Protein AF-A0A835P1U8-F1 (afdb_monomer)

Solvent-accessible surface area (backbone atoms only — not comparable to full-atom values): 14204 Å² total; per-residue (Å²): 140,77,62,104,76,78,65,70,92,45,100,81,55,88,76,85,79,81,76,55,61,65,64,66,62,46,50,53,49,44,58,48,22,74,70,42,87,50,82,78,48,35,48,39,74,51,61,35,44,55,97,96,40,83,44,79,44,80,44,63,82,82,60,80,54,43,41,98,79,50,46,80,47,40,86,87,51,75,78,79,75,69,77,81,76,88,65,93,70,83,71,75,73,70,85,64,71,82,70,80,85,38,64,42,37,26,34,40,34,33,36,28,53,33,35,59,75,53,68,41,72,68,49,47,52,49,51,53,50,52,56,48,50,52,51,25,57,52,41,32,74,37,75,64,90,86,48,57,54,33,36,52,27,38,38,36,38,39,43,34,39,69,70,44,48,74,38,86,86,41,84,78,36,60,91,88,65,54,65,67,59,52,49,48,65,59,64,77,51,92,56,86,95,36,72,46,78,49,75,48,67,67,70,89,41,77,97,76,50,89,78,84,80,86,83,87,74,82,77,78,80,76,74,83,126

Radius of gyration: 22.44 Å; Cα contacts (8 Å, |Δi|>4): 253; chains: 1; bounding box: 57×48×65 Å

Secondary structure (DSSP, 8-state):
---TT---SSTT-------B--HHHHHHHHHHHHH--STTTTEEEEEEEETTEEEEEEEE---TTEEEEEEEEETTS-------------------S-----EEEEEEEE-HHHHHHH-SHHHHHHHHHHHHHHHHHHHHT--BTTB---EEEEEEEEE--GGGGG-TT-GGG-S---HHHHHHHHHTS--TTSSEEEEE-----GGG-----PPP-PPP-----

Nearest PDB structures (foldseek):
  6be6-assembly1_A  TM=9.971E-01  e=1.094E-17  Homo sapiens
  6be6-assembly4_D  TM=9.948E-01  e=2.054E-17  Homo sapiens
  6be6-assembly3_C  TM=9.903E-01  e=8.207E-17  Homo sapiens
  8esv-assembly1_A  TM=9.753E-01  e=5.991E-17  Homo sapiens
  8snl-assembly1_A  TM=8.192E-01  e=6.691E-06  Homo sapiens

pLDDT: mean 83.93, std 18.16, range [34.5, 98.62]

Organism: NCBI:txid245042

Sequence (225 aa):
MHGQYGNPLNKYIRHYEGLSYDVDLLHQKHQRAKRAVSHEEQFLRLDFHAHGRQFNLRMKRDTSLFSDDFKVEISNQKPVEEPKKDDPQLLRKKRATQAEKNTCQLYIQTDHLFYKHYGTREAVIAQISSHVKAIDTIYQSTDFSGIRNISFMVKRIRINTTVDEKDSSNPFRFPNIGVEKFLELNSEQNHDDYCLAYVFTDRDFDDGVLGLAWVGAPSERRTAQ

InterPro domains:
  IPR001590 Peptidase M12B, ADAM/reprolysin [PS50215] (102-225)
  IPR002870 Peptidase M12B, propeptide [PF01562] (19-79)
  IPR024079 Metallopeptidase, catalytic domain superfamily [G3DSA:3.40.390.10] (97-225)
  IPR051489 Disintegrin and Metalloproteinase Domain-Containing [PTHR45702] (83-219)

Structure (mmCIF, N/CA/C/O backbone):
data_AF-A0A835P1U8-F1
#
_entry.id   AF-A0A835P1U8-F1
#
loop_
_atom_site.group_PDB
_atom_site.id
_atom_site.type_symbol
_atom_site.label_atom_id
_atom_site.label_alt_id
_atom_site.label_comp_id
_atom_site.label_asym_id
_atom_site.label_entity_id
_atom_site.label_seq_id
_atom_site.pdbx_PDB_ins_code
_atom_site.Cartn_x
_atom_site.Cartn_y
_atom_site.Cartn_z
_atom_site.occupancy
_atom_site.B_iso_or_equiv
_atom_site.auth_seq_id
_atom_site.auth_comp_id
_atom_site.auth_asym_id
_atom_site.auth_atom_id
_atom_site.pdbx_PDB_model_num
ATOM 1 N N . MET A 1 1 ? -28.442 -3.022 -27.499 1.00 36.47 1 MET A N 1
ATOM 2 C CA . MET A 1 1 ? -28.301 -1.647 -26.975 1.00 36.47 1 MET A CA 1
ATOM 3 C C . MET A 1 1 ? -26.885 -1.515 -26.445 1.00 36.47 1 MET A C 1
ATOM 5 O O . MET A 1 1 ? -26.494 -2.345 -25.637 1.00 36.47 1 MET A O 1
ATOM 9 N N . HIS A 1 2 ? -26.105 -0.579 -26.985 1.00 34.50 2 HIS A N 1
ATOM 10 C CA . HIS A 1 2 ? -24.686 -0.383 -26.676 1.00 34.50 2 HIS A CA 1
ATOM 11 C C . HIS A 1 2 ? -24.546 0.826 -25.743 1.00 34.50 2 HIS A C 1
ATOM 13 O O . HIS A 1 2 ? -25.167 1.855 -26.001 1.00 34.50 2 HIS A O 1
ATOM 19 N N . GLY A 1 3 ? -23.759 0.709 -24.670 1.00 43.25 3 GLY A N 1
ATOM 20 C CA . GLY A 1 3 ? -23.355 1.870 -23.874 1.00 43.25 3 GLY A CA 1
ATOM 21 C C . GLY A 1 3 ? -22.426 2.782 -24.681 1.00 43.25 3 GLY A C 1
ATOM 22 O O . GLY A 1 3 ? -21.780 2.321 -25.622 1.00 43.25 3 GLY A O 1
ATOM 23 N N . GLN A 1 4 ? -22.341 4.062 -24.304 1.00 47.66 4 GLN A N 1
ATOM 24 C CA . GLN A 1 4 ? -21.656 5.143 -25.041 1.00 47.66 4 GLN A CA 1
ATOM 25 C C . GLN A 1 4 ? -20.168 4.907 -25.404 1.00 47.66 4 GLN A C 1
ATOM 27 O O . GLN A 1 4 ? -19.606 5.716 -26.131 1.00 47.66 4 GLN A O 1
ATOM 32 N N . TYR A 1 5 ? -19.545 3.802 -24.974 1.00 54.00 5 TYR A N 1
ATOM 33 C CA . TYR A 1 5 ? -18.165 3.425 -25.315 1.00 54.00 5 TYR A CA 1
ATOM 34 C C . TYR A 1 5 ? -17.974 1.969 -25.784 1.00 54.00 5 TYR A C 1
ATOM 36 O O . TYR A 1 5 ? -16.854 1.472 -25.772 1.00 54.00 5 TYR A O 1
ATOM 44 N N . GLY A 1 6 ? -19.035 1.281 -26.224 1.00 47.84 6 GLY A N 1
ATOM 45 C CA . GLY A 1 6 ? -18.954 0.136 -27.151 1.00 47.84 6 GLY A CA 1
ATOM 46 C C . GLY A 1 6 ? -18.213 -1.149 -26.732 1.00 47.84 6 GLY A C 1
ATOM 47 O O . GLY A 1 6 ? -18.382 -2.151 -27.418 1.00 47.84 6 GLY A O 1
ATOM 48 N N . ASN A 1 7 ? -17.460 -1.181 -25.631 1.00 54.50 7 ASN A N 1
ATOM 49 C CA . ASN A 1 7 ? -16.691 -2.352 -25.205 1.00 54.50 7 ASN A CA 1
ATOM 50 C C . ASN A 1 7 ? -17.275 -2.968 -23.919 1.00 54.50 7 ASN A C 1
ATOM 52 O O . ASN A 1 7 ? -17.431 -2.259 -22.922 1.00 54.50 7 ASN A O 1
ATOM 56 N N . PRO A 1 8 ? -17.599 -4.276 -23.903 1.00 55.75 8 PRO A N 1
ATOM 57 C CA . PRO A 1 8 ? -17.996 -4.968 -22.682 1.00 55.75 8 PRO A CA 1
ATOM 58 C C . PRO A 1 8 ? -16.834 -5.008 -21.679 1.00 55.75 8 PRO A C 1
ATOM 60 O O . PRO A 1 8 ? -15.700 -5.308 -22.041 1.00 55.75 8 PRO A O 1
ATOM 63 N N . LEU A 1 9 ? -17.140 -4.739 -20.404 1.00 61.25 9 LEU A N 1
ATOM 64 C CA . LEU A 1 9 ? -16.166 -4.698 -19.303 1.00 61.25 9 LEU A CA 1
ATOM 65 C C . LEU A 1 9 ? -15.447 -6.052 -19.082 1.00 61.25 9 LEU A C 1
ATOM 67 O O . LEU A 1 9 ? -14.303 -6.052 -18.644 1.00 61.25 9 LEU A O 1
ATOM 71 N N . ASN A 1 10 ? -16.094 -7.190 -19.394 1.00 65.44 10 ASN A N 1
ATOM 72 C CA . ASN A 1 10 ? -15.504 -8.519 -19.666 1.00 65.44 10 ASN A CA 1
ATOM 73 C C . ASN A 1 10 ? -16.594 -9.502 -20.182 1.00 65.44 10 ASN A C 1
ATOM 75 O O . ASN A 1 10 ? -17.764 -9.134 -20.281 1.00 65.44 10 ASN A O 1
ATOM 79 N N . LYS A 1 11 ? -16.242 -10.777 -20.452 1.00 72.06 11 LYS A N 1
ATOM 80 C CA . LYS A 1 11 ? -17.167 -11.830 -20.951 1.00 72.06 11 LYS A CA 1
ATOM 81 C C . LYS A 1 11 ? -18.312 -12.239 -20.003 1.00 72.06 11 LYS A C 1
ATOM 83 O O . LYS A 1 11 ? -19.212 -12.964 -20.423 1.00 72.06 11 LYS A O 1
ATOM 88 N N . TYR A 1 12 ? -18.282 -11.814 -18.741 1.00 68.69 12 TYR A N 1
ATOM 89 C CA . TYR A 1 12 ? -19.273 -12.168 -17.717 1.00 68.69 12 TYR A CA 1
ATOM 90 C C . TYR A 1 12 ? -20.251 -11.026 -17.408 1.00 68.69 12 TYR A C 1
ATOM 92 O O . TYR A 1 12 ? -21.350 -11.278 -16.916 1.00 68.69 12 TYR A O 1
ATOM 100 N N . ILE A 1 13 ? -19.897 -9.780 -17.729 1.00 67.62 13 ILE A N 1
ATOM 101 C CA . ILE A 1 13 ? -20.741 -8.610 -17.475 1.00 67.62 13 ILE A CA 1
ATOM 102 C C . ILE A 1 13 ? -21.634 -8.369 -18.696 1.00 67.62 13 ILE A C 1
ATOM 104 O O . ILE A 1 13 ? -21.223 -7.763 -19.682 1.00 67.62 13 ILE A O 1
ATOM 108 N N . ARG A 1 14 ? -22.877 -8.864 -18.631 1.00 63.12 14 ARG A N 1
ATOM 109 C CA . ARG A 1 14 ? -23.875 -8.716 -19.711 1.00 63.12 14 ARG A CA 1
ATOM 110 C C . ARG A 1 14 ? -24.616 -7.380 -19.683 1.00 63.12 14 ARG A C 1
ATOM 112 O O . ARG A 1 14 ? -25.096 -6.927 -20.717 1.00 63.12 14 ARG A O 1
ATOM 119 N N . HIS A 1 15 ? -24.707 -6.762 -18.509 1.00 63.78 15 HIS A N 1
ATOM 120 C CA . HIS A 1 15 ? -25.424 -5.512 -18.293 1.00 63.78 15 HIS A CA 1
ATOM 121 C C . HIS A 1 15 ? -24.605 -4.612 -17.373 1.00 63.78 15 HIS A C 1
ATOM 123 O O . HIS A 1 15 ? -24.200 -5.035 -16.292 1.00 63.78 15 HIS A O 1
ATOM 129 N N . TYR A 1 16 ? -24.374 -3.380 -17.810 1.00 71.38 16 TYR A N 1
ATOM 130 C CA . TYR A 1 16 ? -23.839 -2.310 -16.983 1.00 71.38 16 TYR A CA 1
ATOM 131 C C . TYR A 1 16 ? -24.617 -1.033 -17.302 1.00 71.38 16 TYR A C 1
ATOM 133 O O . TYR A 1 16 ? -24.951 -0.777 -18.459 1.00 71.38 16 TYR A O 1
ATOM 141 N N . GLU A 1 17 ? -24.926 -0.251 -16.275 1.00 70.88 17 GLU A N 1
ATOM 142 C CA . GLU A 1 17 ? -25.549 1.063 -16.403 1.00 70.88 17 GLU A CA 1
ATOM 143 C C . GLU A 1 17 ? -24.578 2.078 -15.797 1.00 70.88 17 GLU A C 1
ATOM 145 O O . GLU A 1 17 ? -24.097 1.897 -14.677 1.00 70.88 17 GLU A O 1
ATOM 150 N N . GLY A 1 18 ? -24.220 3.106 -16.566 1.00 70.31 18 GLY A N 1
ATOM 151 C CA . GLY A 1 18 ? -23.382 4.188 -16.061 1.00 70.31 18 GLY A CA 1
ATOM 152 C C . GLY A 1 18 ? -24.165 5.032 -15.059 1.00 70.31 18 GLY A C 1
ATOM 153 O O . GLY A 1 18 ? -25.336 5.328 -15.280 1.00 70.31 18 GLY A O 1
ATOM 154 N N . LEU A 1 19 ? -23.521 5.440 -13.968 1.00 80.62 19 LEU A N 1
ATOM 155 C CA . LEU A 1 19 ? -24.130 6.381 -13.032 1.00 80.62 19 LEU A CA 1
ATOM 156 C C . LEU A 1 19 ? -24.151 7.776 -13.666 1.00 80.62 19 LEU A C 1
ATOM 158 O O . LEU A 1 19 ? -23.120 8.257 -14.132 1.00 80.62 19 LEU A O 1
ATOM 162 N N . SER A 1 20 ? -25.306 8.441 -13.652 1.00 81.94 20 SER A N 1
ATOM 163 C CA . SER A 1 20 ? -25.426 9.830 -14.107 1.00 81.94 20 SER A CA 1
ATOM 164 C C . SER A 1 20 ? -25.248 10.790 -12.931 1.00 81.94 20 SER A C 1
ATOM 166 O O . SER A 1 20 ? -26.106 10.848 -12.046 1.00 81.94 20 SER A O 1
ATOM 168 N N . TYR A 1 21 ? -24.148 11.546 -12.923 1.00 84.50 21 TYR A N 1
ATOM 169 C CA . TYR A 1 21 ? -23.844 12.594 -11.943 1.00 84.50 21 TYR A CA 1
ATOM 170 C C . TYR A 1 21 ? -22.875 13.635 -12.532 1.00 84.50 21 TYR A C 1
ATOM 172 O O . TYR A 1 21 ? -22.180 13.368 -13.510 1.00 84.50 21 TYR A O 1
ATOM 180 N N . ASP A 1 22 ? -22.815 14.821 -11.924 1.00 86.56 22 ASP A N 1
ATOM 181 C CA . ASP A 1 22 ? -21.879 15.882 -12.313 1.00 86.56 22 ASP A CA 1
ATOM 182 C C . ASP A 1 22 ? -20.483 15.605 -11.725 1.00 86.56 22 ASP A C 1
ATOM 184 O O . ASP A 1 22 ? -20.246 15.749 -10.518 1.00 86.56 22 ASP A O 1
ATOM 188 N N . VAL A 1 23 ? -19.571 15.155 -12.589 1.00 87.12 23 VAL A N 1
ATOM 189 C CA . VAL A 1 23 ? -18.200 14.769 -12.230 1.00 87.12 23 VAL A CA 1
ATOM 190 C C . VAL A 1 23 ? -17.381 15.975 -11.770 1.00 87.12 23 VAL A C 1
ATOM 192 O O . VAL A 1 23 ? -16.664 15.875 -10.771 1.00 87.12 23 VAL A O 1
ATOM 195 N N . ASP A 1 24 ? -17.509 17.116 -12.446 1.00 89.38 24 ASP A N 1
ATOM 196 C CA . ASP A 1 24 ? -16.733 18.320 -12.145 1.00 89.38 24 ASP A CA 1
ATOM 197 C C . ASP A 1 24 ? -17.176 18.929 -10.815 1.00 89.38 24 ASP A C 1
ATOM 199 O O . ASP A 1 24 ? -16.347 19.252 -9.956 1.00 89.38 24 ASP A O 1
ATOM 203 N N . LEU A 1 25 ? -18.488 19.005 -10.581 1.00 89.12 25 LEU A N 1
ATOM 204 C CA . LEU A 1 25 ? -19.041 19.439 -9.304 1.00 89.12 25 LEU A CA 1
ATOM 205 C C . LEU A 1 25 ? -18.630 18.499 -8.170 1.00 89.12 25 LEU A C 1
ATOM 207 O O . LEU A 1 25 ? -18.281 18.970 -7.081 1.00 89.12 25 LEU A O 1
ATOM 211 N N . LEU A 1 26 ? -18.657 17.181 -8.396 1.00 89.88 26 LEU A N 1
ATOM 212 C CA . LEU A 1 26 ? -18.194 16.208 -7.407 1.00 89.88 26 LEU A CA 1
ATOM 213 C C . LEU A 1 26 ? -16.710 16.413 -7.098 1.00 89.88 26 LEU A C 1
ATOM 215 O O . LEU A 1 26 ? -16.333 16.441 -5.924 1.00 89.88 26 LEU A O 1
ATOM 219 N N . HIS A 1 27 ? -15.881 16.616 -8.123 1.00 89.44 27 HIS A N 1
ATOM 220 C CA . HIS A 1 27 ? -14.459 16.885 -7.953 1.00 89.44 27 HIS A CA 1
ATOM 221 C C . HIS A 1 27 ? -14.228 18.167 -7.143 1.00 89.44 27 HIS A C 1
ATOM 223 O O . HIS A 1 27 ? -13.472 18.158 -6.172 1.00 89.44 27 HIS A O 1
ATOM 229 N N . GLN A 1 28 ? -14.931 19.258 -7.453 1.00 89.38 28 GLN A N 1
ATOM 230 C CA . GLN A 1 28 ? -14.844 20.501 -6.681 1.00 89.38 28 GLN A CA 1
ATOM 231 C C . GLN A 1 28 ? -15.282 20.317 -5.222 1.00 89.38 28 GLN A C 1
ATOM 233 O O . GLN A 1 28 ? -14.598 20.782 -4.307 1.00 89.38 28 GLN A O 1
ATOM 238 N N . LYS A 1 29 ? -16.401 19.618 -4.980 1.00 89.38 29 LYS A N 1
ATOM 239 C CA . LYS A 1 29 ? -16.865 19.281 -3.623 1.00 89.38 29 LYS A CA 1
ATOM 240 C C . LYS A 1 29 ? -15.823 18.447 -2.877 1.00 89.38 29 LYS A C 1
ATOM 242 O O . LYS A 1 29 ? -15.561 18.717 -1.709 1.00 89.38 29 LYS A O 1
ATOM 247 N N . HIS A 1 30 ? -15.191 17.488 -3.551 1.00 88.69 30 HIS A N 1
ATOM 248 C CA . HIS A 1 30 ? -14.122 16.677 -2.983 1.00 88.69 30 HIS A CA 1
ATOM 249 C C . HIS A 1 30 ? -12.909 17.530 -2.593 1.00 88.69 30 HIS A C 1
ATOM 251 O O . HIS A 1 30 ? -12.423 17.415 -1.470 1.00 88.69 30 HIS A O 1
ATOM 257 N N . GLN A 1 31 ? -12.458 18.442 -3.463 1.00 88.25 31 GLN A N 1
ATOM 258 C CA . GLN A 1 31 ? -11.350 19.351 -3.145 1.00 88.25 31 GLN A CA 1
ATOM 259 C C . GLN A 1 31 ? -11.658 20.250 -1.942 1.00 88.25 31 GLN A C 1
ATOM 261 O O . GLN A 1 31 ? -10.767 20.498 -1.131 1.00 88.25 31 GLN A O 1
ATOM 266 N N . ARG A 1 32 ? -12.911 20.704 -1.793 1.00 86.75 32 ARG A N 1
ATOM 267 C CA . ARG A 1 32 ? -13.354 21.444 -0.600 1.00 86.75 32 ARG A CA 1
ATOM 268 C C . ARG A 1 32 ? -13.310 20.570 0.652 1.00 86.75 32 ARG A C 1
ATOM 270 O O . ARG A 1 32 ? -12.663 20.953 1.620 1.00 86.75 32 ARG A O 1
ATOM 277 N N . ALA A 1 33 ? -13.892 19.371 0.603 1.00 86.94 33 ALA A N 1
ATOM 278 C CA . ALA A 1 33 ? -13.897 18.440 1.732 1.00 86.94 33 ALA A CA 1
ATOM 279 C C . ALA A 1 33 ? -12.480 18.039 2.185 1.00 86.94 33 ALA A C 1
ATOM 281 O O . ALA A 1 33 ? -12.233 17.887 3.377 1.00 86.94 33 ALA A O 1
ATOM 282 N N . LYS A 1 34 ? -11.511 17.937 1.261 1.00 83.69 34 LYS A N 1
ATOM 283 C CA . LYS A 1 34 ? -10.094 17.692 1.599 1.00 83.69 34 LYS A CA 1
ATOM 284 C C . LYS A 1 34 ? -9.456 18.805 2.434 1.00 83.69 34 LYS A C 1
ATOM 286 O O . LYS A 1 34 ? -8.501 18.525 3.150 1.00 83.69 34 LYS A O 1
ATOM 291 N N . ARG A 1 35 ? -9.927 20.048 2.296 1.00 84.12 35 ARG A N 1
ATOM 292 C CA . ARG A 1 35 ? -9.391 21.240 2.981 1.00 84.12 35 ARG A CA 1
ATOM 293 C C . ARG A 1 35 ? -10.232 21.650 4.195 1.00 84.12 35 ARG A C 1
ATOM 295 O O . ARG A 1 35 ? -9.889 22.619 4.864 1.00 84.12 35 ARG A O 1
ATOM 302 N N . ALA A 1 36 ? -11.334 20.949 4.447 1.00 81.06 36 ALA A N 1
ATOM 303 C CA . ALA A 1 36 ? -12.291 21.285 5.486 1.00 81.06 36 ALA A CA 1
ATOM 304 C C . ALA A 1 36 ? -11.697 21.105 6.890 1.00 81.06 36 ALA A C 1
ATOM 306 O O . ALA A 1 36 ? -11.183 20.040 7.235 1.00 81.06 36 ALA A O 1
ATOM 307 N N . VAL A 1 37 ? -11.825 22.147 7.711 1.00 75.19 37 VAL A N 1
ATOM 308 C CA . VAL A 1 37 ? -11.427 22.136 9.128 1.00 75.19 37 VAL A CA 1
ATOM 309 C C . VAL A 1 37 ? -12.592 21.676 10.015 1.00 75.19 37 VAL A C 1
ATOM 311 O O . VAL A 1 37 ? -12.379 21.027 11.035 1.00 75.19 37 VAL A O 1
ATOM 314 N N . SER A 1 38 ? -13.832 21.970 9.606 1.00 75.06 38 SER A N 1
ATOM 315 C CA . SER A 1 38 ? -15.052 21.555 10.305 1.00 75.06 38 SER A CA 1
ATOM 316 C C . SER A 1 38 ? -15.434 20.109 9.988 1.00 75.06 38 SER A C 1
ATOM 318 O O . SER A 1 38 ? -15.399 19.680 8.834 1.00 75.06 38 SER A O 1
ATOM 320 N N . HIS A 1 39 ? -15.896 19.381 11.006 1.00 69.56 39 HIS A N 1
ATOM 321 C CA . HIS A 1 39 ? -16.339 17.990 10.893 1.00 69.56 39 HIS A CA 1
ATOM 322 C C . HIS A 1 39 ? -17.551 17.814 9.953 1.00 69.56 39 HIS A C 1
ATOM 324 O O . HIS A 1 39 ? -17.724 16.757 9.349 1.00 69.56 39 HIS A O 1
ATOM 330 N N . GLU A 1 40 ? -18.399 18.834 9.785 1.00 67.56 40 GLU A N 1
ATOM 331 C CA . GLU A 1 40 ? -19.558 18.754 8.879 1.00 67.56 40 GLU A CA 1
ATOM 332 C C . GLU A 1 40 ? -19.173 18.877 7.399 1.00 67.56 40 GLU A C 1
ATOM 334 O O . GLU A 1 40 ? -19.773 18.218 6.546 1.00 67.56 40 GLU A O 1
ATOM 339 N N . GLU A 1 41 ? -18.134 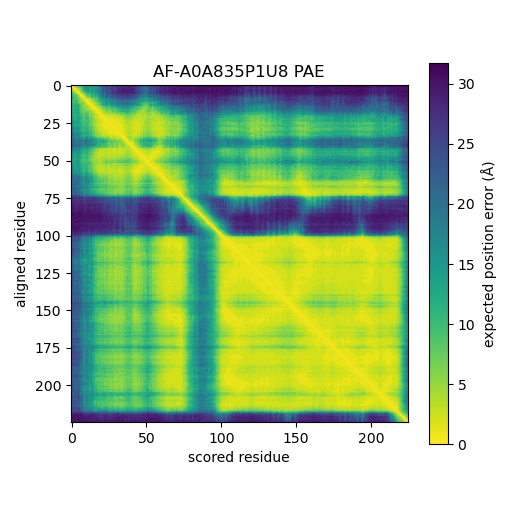19.656 7.102 1.00 72.50 41 GLU A N 1
ATOM 340 C CA . GLU A 1 41 ? -17.643 19.918 5.744 1.00 72.50 41 GLU A CA 1
ATOM 341 C C . GLU A 1 41 ? -16.708 18.814 5.218 1.00 72.50 41 GLU A C 1
ATOM 343 O O . GLU A 1 41 ? -16.383 18.783 4.032 1.00 72.50 41 GLU A O 1
ATOM 348 N N . GLN A 1 42 ? -16.318 17.862 6.072 1.00 79.50 42 GLN A N 1
ATOM 349 C CA . GLN A 1 42 ? -15.500 16.698 5.705 1.00 79.50 42 GLN A CA 1
ATOM 350 C C . GLN A 1 42 ? -16.266 15.634 4.902 1.00 79.50 42 GLN A C 1
ATOM 352 O O . GLN A 1 42 ? -15.664 14.684 4.392 1.00 79.50 42 GLN A O 1
ATOM 357 N N . PHE A 1 43 ? -17.590 15.764 4.787 1.00 86.19 43 PHE A N 1
ATOM 358 C CA . PHE A 1 43 ? -18.418 14.802 4.071 1.00 86.19 43 PHE A CA 1
ATOM 359 C C . PHE A 1 43 ? -18.618 15.186 2.605 1.00 86.19 43 PHE A C 1
ATOM 361 O O . PHE A 1 43 ? -19.103 16.270 2.283 1.00 86.19 43 PHE A O 1
ATOM 368 N N . LEU A 1 44 ? -18.347 14.24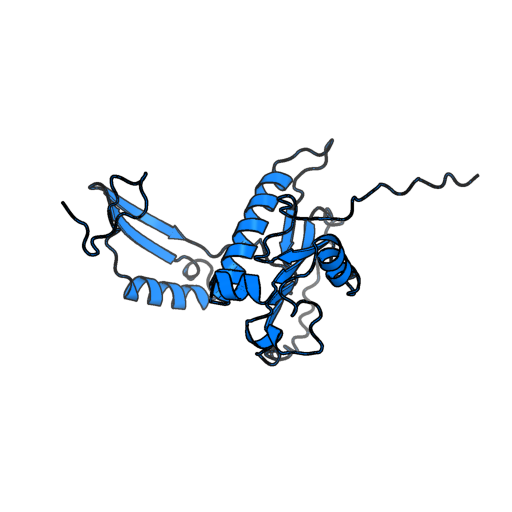0 1.710 1.00 89.50 44 LEU A N 1
ATOM 369 C CA . LEU A 1 44 ? -18.648 14.346 0.290 1.00 89.50 44 LEU A CA 1
ATOM 370 C C . LEU A 1 44 ? -20.011 13.707 0.010 1.00 89.50 44 LEU A C 1
ATOM 372 O O . LEU A 1 44 ? -20.188 12.504 0.203 1.00 89.50 44 LEU A O 1
ATOM 376 N N . ARG A 1 45 ? -20.977 14.510 -0.442 1.00 88.69 45 ARG A N 1
ATOM 377 C CA . ARG A 1 45 ? -22.285 14.017 -0.895 1.00 88.69 45 ARG A CA 1
ATOM 378 C C . ARG A 1 45 ? -22.256 13.739 -2.395 1.00 88.69 45 ARG A C 1
ATOM 380 O O . ARG A 1 45 ? -21.949 14.651 -3.167 1.00 88.69 45 ARG A O 1
ATOM 387 N N . LEU A 1 46 ? -22.564 12.501 -2.773 1.00 90.31 46 LEU A N 1
ATOM 388 C CA . LEU A 1 46 ? -22.747 12.068 -4.155 1.00 90.31 46 LEU A CA 1
ATOM 389 C C . LEU A 1 46 ? -24.195 11.627 -4.337 1.00 90.31 46 LEU A C 1
ATOM 391 O O . LEU A 1 46 ? -24.608 10.599 -3.802 1.00 90.31 46 LEU A O 1
ATOM 395 N N . ASP A 1 47 ? -24.924 12.400 -5.128 1.00 89.69 47 ASP A N 1
ATOM 396 C CA . ASP A 1 47 ? -26.304 12.114 -5.480 1.00 89.69 47 ASP A CA 1
ATOM 397 C C . ASP A 1 47 ? -26.324 11.655 -6.940 1.00 89.69 47 ASP A C 1
ATOM 399 O O . ASP A 1 47 ? -25.772 12.328 -7.813 1.00 89.69 47 ASP A O 1
ATOM 403 N N . PHE A 1 48 ? -26.903 10.488 -7.205 1.00 89.44 48 PHE A N 1
ATOM 404 C CA . PHE A 1 48 ? -26.951 9.908 -8.547 1.00 89.44 48 PHE A CA 1
ATOM 405 C C . PHE A 1 48 ? -28.233 9.099 -8.747 1.00 89.44 48 PHE A C 1
ATOM 407 O O . PHE A 1 48 ? -28.885 8.681 -7.789 1.00 89.44 48 PHE A O 1
ATOM 414 N N . HIS A 1 49 ? -28.589 8.872 -10.009 1.00 85.06 49 HIS A N 1
ATOM 415 C CA . HIS A 1 49 ? -29.718 8.026 -10.385 1.00 85.06 49 HIS A CA 1
ATOM 416 C C . HIS A 1 49 ? -29.216 6.734 -11.032 1.00 85.06 49 HIS A C 1
ATOM 418 O O . HIS A 1 49 ? -28.308 6.776 -11.862 1.00 85.06 49 HIS A O 1
ATOM 424 N N . ALA A 1 50 ? -29.806 5.603 -10.645 1.00 84.44 50 ALA A N 1
ATOM 425 C CA . ALA A 1 50 ? -29.571 4.291 -11.249 1.00 84.44 50 ALA A CA 1
ATOM 426 C C . ALA A 1 50 ? -30.811 3.405 -11.060 1.00 84.44 50 ALA A C 1
ATOM 428 O O . ALA A 1 50 ? -31.498 3.529 -10.043 1.00 84.44 50 ALA A O 1
ATOM 429 N N . HIS A 1 51 ? -31.123 2.518 -12.012 1.00 81.75 51 HIS A N 1
ATOM 430 C CA . HIS A 1 51 ? -32.263 1.591 -11.907 1.00 81.75 51 HIS A CA 1
ATOM 431 C C . HIS A 1 51 ? -33.605 2.261 -11.531 1.00 81.75 51 HIS A C 1
ATOM 433 O O . HIS A 1 51 ? -34.379 1.729 -10.733 1.00 81.75 51 HIS A O 1
ATOM 439 N N . GLY A 1 52 ? -33.868 3.466 -12.053 1.00 82.50 52 GLY A N 1
ATOM 440 C CA . GLY A 1 52 ? -35.096 4.223 -11.767 1.00 82.50 52 GLY A CA 1
ATOM 441 C C . GLY A 1 52 ? -35.216 4.741 -10.328 1.00 82.50 52 GLY A C 1
ATOM 442 O O . GLY A 1 52 ? -36.308 5.105 -9.896 1.00 82.50 52 GLY A O 1
ATOM 443 N N . ARG A 1 53 ? -34.116 4.764 -9.566 1.00 86.12 53 ARG A N 1
ATOM 444 C CA . ARG A 1 53 ? -34.072 5.231 -8.177 1.00 86.12 53 ARG A CA 1
ATOM 445 C C . ARG A 1 53 ? -33.024 6.320 -8.002 1.00 86.12 53 ARG A C 1
ATOM 447 O O . ARG A 1 53 ? -31.971 6.293 -8.637 1.00 86.12 53 ARG A O 1
ATOM 454 N N . GLN A 1 54 ? -33.314 7.252 -7.101 1.00 89.31 54 GLN A N 1
ATOM 455 C CA . GLN A 1 54 ? -32.363 8.255 -6.641 1.00 89.31 54 GLN A CA 1
ATOM 456 C C . GLN A 1 54 ? -31.603 7.726 -5.423 1.00 89.31 54 GLN A C 1
ATOM 458 O O . GLN A 1 54 ? -32.205 7.234 -4.464 1.00 89.31 54 GLN A O 1
ATOM 463 N N . PHE A 1 55 ? -30.281 7.844 -5.455 1.00 91.38 55 PHE A N 1
ATOM 464 C CA . PHE A 1 55 ? -29.383 7.465 -4.373 1.00 91.38 55 PHE A CA 1
ATOM 465 C C . PHE A 1 55 ? -28.639 8.695 -3.871 1.00 91.38 55 PHE A C 1
ATOM 467 O O . PHE A 1 55 ? -28.187 9.513 -4.668 1.00 91.38 55 PHE A O 1
ATOM 474 N N . ASN A 1 56 ? -28.486 8.792 -2.551 1.00 91.62 56 ASN A N 1
ATOM 475 C CA . ASN A 1 56 ? -27.762 9.876 -1.892 1.00 91.62 56 ASN A CA 1
ATOM 476 C C . ASN A 1 56 ? -26.682 9.252 -0.999 1.00 91.62 56 ASN A C 1
ATOM 478 O O . ASN A 1 56 ? -26.972 8.735 0.083 1.00 91.62 56 ASN A O 1
ATOM 482 N N . LEU A 1 57 ? -25.438 9.242 -1.471 1.00 90.75 57 LEU A N 1
ATOM 483 C CA . LEU A 1 57 ? -24.286 8.720 -0.740 1.00 90.75 57 LEU A CA 1
ATOM 484 C C . LEU A 1 57 ? -23.635 9.839 0.066 1.00 90.75 57 LEU A C 1
ATOM 486 O O . LEU A 1 57 ? -23.331 10.908 -0.463 1.00 90.75 57 LEU A O 1
ATOM 490 N N . ARG A 1 58 ? -23.330 9.563 1.335 1.00 90.44 58 ARG A N 1
ATOM 491 C CA . ARG A 1 58 ? -22.501 10.431 2.174 1.00 90.44 58 ARG A CA 1
ATOM 492 C C . ARG A 1 58 ? -21.180 9.730 2.460 1.00 90.44 58 ARG A C 1
ATOM 494 O O . ARG A 1 58 ? -21.122 8.805 3.262 1.00 90.44 58 ARG A O 1
ATOM 501 N N . MET A 1 59 ? -20.121 10.185 1.812 1.00 88.94 59 MET A N 1
ATOM 502 C CA . MET A 1 59 ? -18.775 9.650 1.976 1.00 88.94 59 MET A CA 1
ATOM 503 C C . MET A 1 59 ? -17.993 10.511 2.963 1.00 88.94 59 MET A C 1
ATOM 505 O O . MET A 1 59 ? -18.140 11.732 2.984 1.00 88.94 59 MET A O 1
ATOM 509 N N . LYS A 1 60 ? -17.141 9.881 3.767 1.00 85.50 60 LYS A N 1
ATOM 510 C CA . LYS A 1 60 ? -16.158 10.552 4.623 1.00 85.50 60 LYS A CA 1
ATOM 511 C C . LYS A 1 60 ? -14.792 9.941 4.372 1.00 85.50 60 LYS A C 1
ATOM 513 O O . LYS A 1 60 ? -14.701 8.761 4.035 1.00 85.50 60 LYS A O 1
ATOM 518 N N . ARG A 1 61 ? -13.738 10.729 4.560 1.00 82.75 61 ARG A N 1
ATOM 519 C CA . ARG A 1 61 ? -12.379 10.192 4.551 1.00 82.75 61 ARG A CA 1
ATOM 520 C C . ARG A 1 61 ? -12.207 9.267 5.758 1.00 82.75 61 ARG A C 1
ATOM 522 O O . ARG A 1 61 ? -12.502 9.675 6.878 1.00 82.75 61 ARG A O 1
ATOM 529 N N . ASP A 1 62 ? -11.734 8.047 5.528 1.00 82.12 62 ASP A N 1
ATOM 530 C CA . ASP A 1 62 ? -11.269 7.177 6.608 1.00 82.12 62 ASP A CA 1
ATOM 531 C C . ASP A 1 62 ? -9.788 7.480 6.866 1.00 82.12 62 ASP A C 1
ATOM 533 O O . ASP A 1 62 ? -8.938 7.249 6.006 1.00 82.12 62 ASP A O 1
ATOM 537 N N . THR A 1 63 ? -9.491 8.076 8.018 1.00 83.31 63 THR A N 1
ATOM 538 C CA . THR A 1 63 ? -8.118 8.350 8.466 1.00 83.31 63 THR A CA 1
ATOM 539 C C . THR A 1 63 ? -7.656 7.375 9.541 1.00 83.31 63 THR A C 1
ATOM 541 O O . THR A 1 63 ? -6.500 7.445 9.932 1.00 83.31 63 THR A O 1
ATOM 544 N N . SER A 1 64 ? -8.518 6.455 9.998 1.00 85.12 64 SER A N 1
ATOM 545 C CA . SER A 1 64 ? -8.190 5.515 11.083 1.00 85.12 64 SER A CA 1
ATOM 546 C C . SER A 1 64 ? -7.086 4.521 10.713 1.00 85.12 64 SER A C 1
ATOM 548 O O . SER A 1 64 ? -6.427 3.975 11.590 1.00 85.12 64 SER A O 1
ATOM 550 N N . LEU A 1 65 ? -6.854 4.334 9.410 1.00 89.00 65 LEU A N 1
ATOM 551 C CA . LEU A 1 65 ? -5.814 3.465 8.864 1.00 89.00 65 LEU A CA 1
ATOM 552 C C . LEU A 1 65 ? -4.402 4.052 8.945 1.00 89.00 65 LEU A C 1
ATOM 554 O O . LEU A 1 65 ? -3.445 3.324 8.700 1.00 89.00 65 LEU A O 1
ATOM 558 N N . PHE A 1 66 ? -4.252 5.344 9.228 1.00 91.81 66 PHE A N 1
ATOM 559 C CA . PHE A 1 66 ? -2.964 6.033 9.223 1.00 91.81 66 PHE A CA 1
ATOM 560 C C . PHE A 1 66 ? -2.629 6.517 10.632 1.00 91.81 66 PHE A C 1
ATOM 562 O O . PHE A 1 66 ? -3.516 6.974 11.351 1.00 91.81 66 PHE A O 1
ATOM 569 N N . SER A 1 67 ? -1.361 6.414 11.038 1.00 90.62 67 SER A N 1
ATOM 570 C CA . SER A 1 67 ? -0.924 6.983 12.317 1.00 90.62 67 SER A CA 1
ATOM 571 C C . SER A 1 67 ? -0.975 8.517 12.293 1.00 90.62 67 SER A C 1
ATOM 573 O O . SER A 1 67 ? -0.951 9.140 11.230 1.00 90.62 67 SER A O 1
ATOM 575 N N . ASP A 1 68 ? -1.010 9.142 13.472 1.00 87.25 68 ASP A N 1
ATOM 576 C CA . ASP A 1 68 ? -1.018 10.610 13.591 1.00 87.25 68 ASP A CA 1
ATOM 577 C C . ASP A 1 68 ? 0.229 11.262 12.962 1.00 87.25 68 ASP A C 1
ATOM 579 O O . ASP A 1 68 ? 0.172 12.391 12.480 1.00 87.25 68 ASP A O 1
ATOM 583 N N . ASP A 1 69 ? 1.353 10.542 12.952 1.00 88.25 69 ASP A N 1
ATOM 584 C CA . ASP A 1 69 ? 2.643 10.935 12.380 1.00 88.25 69 ASP A CA 1
ATOM 585 C C . ASP A 1 69 ? 2.909 10.309 10.997 1.00 88.25 69 ASP A C 1
ATOM 587 O O . ASP A 1 69 ? 4.066 10.168 10.594 1.00 88.25 69 ASP A O 1
ATOM 591 N N . PHE A 1 70 ? 1.850 9.913 10.282 1.00 92.56 70 PHE A N 1
ATOM 592 C CA . PHE A 1 70 ? 1.937 9.221 8.999 1.00 92.56 70 PHE A CA 1
ATOM 593 C C . PHE A 1 70 ? 2.746 9.990 7.945 1.00 92.56 70 PHE A C 1
ATOM 595 O O . PHE A 1 70 ? 2.478 11.157 7.656 1.00 92.56 70 PHE A O 1
ATOM 602 N N . LYS A 1 71 ? 3.695 9.300 7.298 1.00 92.75 71 LYS A N 1
ATOM 603 C CA . LYS A 1 71 ? 4.555 9.866 6.241 1.00 92.75 71 LYS A CA 1
ATOM 604 C C . LYS A 1 71 ? 4.468 9.082 4.938 1.00 92.75 71 LYS A C 1
ATOM 606 O O . LYS A 1 71 ? 4.427 7.854 4.942 1.00 92.75 71 LYS A O 1
ATOM 611 N N . VAL A 1 72 ? 4.508 9.804 3.817 1.00 94.44 72 VAL A N 1
ATOM 612 C CA . VAL A 1 72 ? 4.643 9.223 2.474 1.00 94.44 72 VAL A CA 1
ATOM 613 C C . VAL A 1 72 ? 5.904 9.762 1.819 1.00 94.44 72 VAL A C 1
ATOM 615 O O . VAL A 1 72 ? 6.013 10.965 1.590 1.00 94.44 72 VAL A O 1
ATOM 618 N N . GLU A 1 73 ? 6.816 8.863 1.476 1.00 94.38 73 GLU A N 1
ATOM 619 C CA . GLU A 1 73 ? 8.075 9.153 0.795 1.00 94.38 73 GLU A CA 1
ATOM 620 C C . GLU A 1 73 ? 7.992 8.693 -0.663 1.00 94.38 73 GLU A C 1
ATOM 622 O O . GLU A 1 73 ? 7.531 7.589 -0.954 1.00 94.38 73 GLU A O 1
ATOM 627 N N . ILE A 1 74 ? 8.429 9.551 -1.584 1.00 90.50 74 ILE A N 1
ATOM 628 C CA . ILE A 1 74 ? 8.531 9.251 -3.016 1.00 90.50 74 ILE A CA 1
ATOM 629 C C . ILE A 1 74 ? 9.919 9.679 -3.449 1.00 90.50 74 ILE A C 1
ATOM 631 O O . ILE A 1 74 ? 10.286 10.832 -3.233 1.00 90.50 74 ILE A O 1
ATOM 635 N N . SER A 1 75 ? 10.662 8.797 -4.107 1.00 74.69 75 SER A N 1
ATOM 636 C CA . SER A 1 75 ? 12.072 9.033 -4.436 1.00 74.69 75 SER A CA 1
ATOM 637 C C . SER A 1 75 ? 12.352 10.290 -5.277 1.00 74.69 75 SER A C 1
ATOM 639 O O . SER A 1 75 ? 13.461 10.809 -5.247 1.00 74.69 75 SER A O 1
ATOM 641 N N . ASN A 1 76 ? 11.344 10.837 -5.970 1.00 63.66 76 ASN A N 1
ATOM 642 C CA . ASN A 1 76 ? 11.454 12.059 -6.783 1.00 63.66 76 ASN A CA 1
ATOM 643 C C . ASN A 1 76 ? 10.907 13.338 -6.142 1.00 63.66 76 ASN A C 1
ATOM 645 O O . ASN A 1 76 ? 10.926 14.397 -6.772 1.00 63.66 76 ASN A O 1
ATOM 649 N N . GLN A 1 77 ? 10.399 13.276 -4.915 1.00 55.81 77 GLN A N 1
ATOM 650 C CA . GLN A 1 77 ? 10.020 14.471 -4.175 1.00 55.81 77 GLN A CA 1
ATOM 651 C C . GLN A 1 77 ? 11.019 14.627 -3.038 1.00 55.81 77 GLN A C 1
ATOM 653 O O . GLN A 1 77 ? 11.090 13.775 -2.154 1.00 55.81 77 GLN A O 1
ATOM 658 N N . LYS A 1 78 ? 11.786 15.732 -3.050 1.00 42.75 78 LYS A N 1
ATOM 659 C CA . LYS A 1 78 ? 12.445 16.201 -1.822 1.00 42.75 78 LYS A CA 1
ATOM 660 C C . LYS A 1 78 ? 11.397 16.131 -0.709 1.00 42.75 78 LYS A C 1
ATOM 662 O O . LYS A 1 78 ? 10.246 16.486 -0.998 1.00 42.75 78 LYS A O 1
ATOM 667 N N . PRO A 1 79 ? 11.756 15.682 0.508 1.00 45.88 79 PRO A N 1
ATOM 668 C CA . PRO A 1 79 ? 10.840 15.744 1.632 1.00 45.88 79 PRO A CA 1
ATOM 669 C C . PRO A 1 79 ? 10.202 17.126 1.606 1.00 45.88 79 PRO A C 1
ATOM 671 O O . PRO A 1 79 ? 10.917 18.130 1.567 1.00 45.88 79 PRO A O 1
ATOM 674 N N . VAL A 1 80 ? 8.874 17.187 1.515 1.00 47.03 80 VAL A N 1
ATOM 675 C CA . VAL A 1 80 ? 8.195 18.431 1.848 1.00 47.03 80 VAL A CA 1
ATOM 676 C C . VAL A 1 80 ? 8.533 18.597 3.317 1.00 47.03 80 VAL A C 1
ATOM 678 O O . VAL A 1 80 ? 7.999 17.868 4.149 1.00 47.03 80 VAL A O 1
ATOM 681 N N . GLU A 1 81 ? 9.530 19.432 3.611 1.00 39.53 81 GLU A N 1
ATOM 682 C CA . GLU A 1 81 ? 9.821 19.846 4.970 1.00 39.53 81 GLU A CA 1
ATOM 683 C C . GLU A 1 81 ? 8.516 20.439 5.480 1.00 39.53 81 GLU A C 1
ATOM 685 O O . GLU A 1 81 ? 8.095 21.519 5.059 1.00 39.53 81 GLU A O 1
ATOM 690 N N . GLU A 1 82 ? 7.808 19.674 6.308 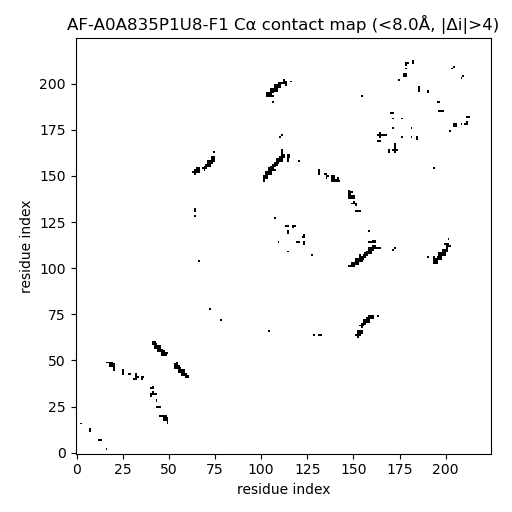1.00 46.69 82 GLU A N 1
ATOM 691 C CA . GLU A 1 82 ? 6.693 20.233 7.037 1.00 46.69 82 GLU A CA 1
ATOM 692 C C . GLU A 1 82 ? 7.258 21.421 7.817 1.00 46.69 82 GLU A C 1
ATOM 694 O O . GLU A 1 82 ? 8.298 21.270 8.473 1.00 46.69 82 GLU A O 1
ATOM 699 N N . PRO A 1 83 ? 6.640 22.613 7.732 1.00 37.78 83 PRO A N 1
ATOM 700 C CA . PRO A 1 83 ? 7.073 23.726 8.553 1.00 37.78 83 PRO A CA 1
ATOM 701 C C . PRO A 1 83 ? 7.078 23.235 9.997 1.00 37.78 83 PRO A C 1
ATOM 703 O O . PRO A 1 83 ? 6.047 22.770 10.491 1.00 37.78 83 PRO A O 1
ATOM 706 N N . LYS A 1 84 ? 8.249 23.295 10.649 1.00 37.69 84 LYS A N 1
ATOM 707 C CA . LYS A 1 84 ? 8.378 23.037 12.082 1.00 37.69 84 LYS A CA 1
ATOM 708 C C . LYS A 1 84 ? 7.354 23.926 12.775 1.00 37.69 84 LYS A C 1
ATOM 710 O O . LYS A 1 84 ? 7.536 25.137 12.862 1.00 37.69 84 LYS A O 1
ATOM 715 N N . LYS A 1 85 ? 6.242 23.338 13.213 1.00 37.12 85 LYS A N 1
ATOM 716 C CA . LYS A 1 85 ? 5.326 24.015 14.119 1.00 37.12 85 LYS A CA 1
ATOM 717 C C . LYS A 1 85 ? 6.028 24.039 15.469 1.00 37.12 85 LYS A C 1
ATOM 719 O O . LYS A 1 85 ? 5.914 23.092 16.241 1.00 37.12 85 LYS A O 1
ATOM 724 N N . ASP A 1 86 ? 6.786 25.102 15.712 1.00 45.28 86 ASP A N 1
ATOM 725 C CA . ASP A 1 86 ? 7.134 25.520 17.065 1.00 45.28 86 ASP A CA 1
ATOM 726 C C . ASP A 1 86 ? 5.833 25.958 17.742 1.00 45.28 86 ASP A C 1
ATOM 728 O O . ASP A 1 86 ? 5.457 27.126 17.720 1.00 45.28 86 ASP A O 1
ATOM 732 N N . ASP A 1 87 ? 5.096 24.993 18.286 1.00 42.50 87 ASP A N 1
ATOM 733 C CA . ASP A 1 87 ? 3.977 25.270 19.173 1.00 42.50 87 ASP A CA 1
ATOM 734 C C . ASP A 1 87 ? 4.220 24.517 20.485 1.00 42.50 87 ASP A C 1
ATOM 736 O O . ASP A 1 87 ? 4.013 23.300 20.555 1.00 42.50 87 ASP A O 1
ATOM 740 N N . PRO A 1 88 ? 4.700 25.189 21.548 1.00 51.25 88 PRO A N 1
ATOM 741 C CA . PRO A 1 88 ? 4.781 24.590 22.866 1.00 51.25 88 PRO A CA 1
ATOM 742 C C . PRO A 1 88 ? 3.382 24.588 23.492 1.00 51.25 88 PRO A C 1
ATOM 744 O O . PRO A 1 88 ? 3.129 25.232 24.508 1.00 51.25 88 PRO A O 1
ATOM 747 N N . GLN A 1 89 ? 2.456 23.825 22.913 1.00 47.22 89 GLN A N 1
ATOM 748 C CA . GLN A 1 89 ? 1.232 23.466 23.610 1.00 47.22 89 GLN A CA 1
ATOM 749 C C . GLN A 1 89 ? 1.492 22.188 24.393 1.00 47.22 89 GLN A C 1
ATOM 751 O O . GLN A 1 89 ? 1.374 21.068 23.896 1.00 47.22 89 GLN A O 1
ATOM 756 N N . LEU A 1 90 ? 1.827 22.389 25.670 1.00 51.19 90 LEU A N 1
ATOM 757 C CA . LEU A 1 90 ? 1.619 21.438 26.759 1.00 51.19 90 LEU A CA 1
ATOM 758 C C . LEU A 1 90 ? 0.124 21.073 26.833 1.00 51.19 90 LEU A C 1
ATOM 760 O O . LEU A 1 90 ? -0.582 21.407 27.784 1.00 51.19 90 LEU A O 1
ATOM 764 N N . LEU A 1 91 ? -0.375 20.344 25.836 1.00 54.66 91 LEU A N 1
ATOM 765 C CA . LEU A 1 91 ? -1.561 19.527 25.988 1.00 54.66 91 LEU A CA 1
ATOM 766 C C . LEU A 1 91 ? -1.170 18.447 26.984 1.00 54.66 91 LEU A C 1
ATOM 768 O O . LEU A 1 91 ? -0.532 17.449 26.649 1.00 54.66 91 LEU A O 1
ATOM 772 N N . ARG A 1 92 ? -1.508 18.704 28.248 1.00 44.38 92 ARG A N 1
ATOM 773 C CA . ARG A 1 92 ? -1.460 17.743 29.343 1.00 44.38 92 ARG A CA 1
ATOM 774 C C . ARG A 1 92 ? -2.086 16.445 28.839 1.00 44.38 92 ARG A C 1
ATOM 776 O O . ARG A 1 92 ? -3.310 16.311 28.832 1.00 44.38 92 ARG A O 1
ATOM 783 N N . LYS A 1 93 ? -1.247 15.485 28.429 1.00 56.56 93 LYS A N 1
ATOM 784 C CA . LYS A 1 93 ? -1.675 14.108 28.199 1.00 56.56 93 LYS A CA 1
ATOM 785 C C . LYS A 1 93 ? -2.318 13.682 29.510 1.00 56.56 93 LYS A C 1
ATOM 787 O O . LYS A 1 93 ? -1.641 13.579 30.537 1.00 56.56 93 LYS A O 1
ATOM 792 N N . LYS A 1 94 ? -3.646 13.523 29.518 1.00 51.41 94 LYS A N 1
ATOM 793 C CA . LYS A 1 94 ? -4.307 12.815 30.615 1.00 51.41 94 LYS A CA 1
ATOM 794 C C . LYS A 1 94 ? -3.554 11.495 30.736 1.00 51.41 94 LYS A C 1
ATOM 796 O O . LYS A 1 94 ? -3.275 10.873 29.712 1.00 51.41 94 LYS A O 1
ATOM 801 N N . ARG A 1 95 ? -3.154 11.115 31.953 1.00 43.38 95 ARG A N 1
ATOM 802 C CA . ARG A 1 95 ? -2.604 9.780 32.203 1.00 43.38 95 ARG A CA 1
ATOM 803 C C . ARG A 1 95 ? -3.688 8.797 31.774 1.00 43.38 95 ARG A C 1
ATOM 805 O O . ARG A 1 95 ? -4.645 8.589 32.511 1.00 43.38 95 ARG A O 1
ATOM 812 N N . ALA A 1 96 ? -3.596 8.309 30.544 1.00 49.91 96 ALA A N 1
ATOM 813 C CA . ALA A 1 96 ? -4.413 7.210 30.095 1.00 49.91 96 ALA A CA 1
ATOM 814 C C . ALA A 1 96 ? -3.968 6.004 30.922 1.00 49.91 96 ALA A C 1
ATOM 816 O O . ALA A 1 96 ? -2.768 5.796 31.131 1.00 49.91 96 ALA A O 1
ATOM 817 N N . THR A 1 97 ? -4.933 5.230 31.409 1.00 53.84 97 THR A N 1
ATOM 818 C CA . THR A 1 97 ? -4.710 3.810 31.683 1.00 53.84 97 THR A CA 1
ATOM 819 C C . THR A 1 97 ? -3.898 3.240 30.526 1.00 53.84 97 THR A C 1
ATOM 821 O O . THR A 1 97 ? -4.161 3.606 29.381 1.00 53.84 97 THR A O 1
ATOM 824 N N . GLN A 1 98 ? -2.860 2.454 30.830 1.00 49.53 98 GLN A N 1
ATOM 825 C CA . GLN A 1 98 ? -1.936 1.880 29.850 1.00 49.53 98 GLN A CA 1
ATOM 826 C C . GLN A 1 98 ? -2.737 1.421 28.630 1.00 49.53 98 GLN A C 1
ATOM 828 O O . GLN A 1 98 ? -3.531 0.493 28.746 1.00 49.53 98 GLN A O 1
ATOM 833 N N . ALA A 1 99 ? -2.632 2.167 27.523 1.00 57.47 99 ALA A N 1
ATOM 834 C CA . ALA A 1 99 ? -3.461 1.909 26.357 1.00 57.47 99 ALA A CA 1
ATOM 835 C C . ALA A 1 99 ? -3.222 0.457 25.951 1.00 57.47 99 ALA A C 1
ATOM 837 O O . ALA A 1 99 ? -2.062 0.037 25.873 1.00 57.47 99 ALA A O 1
ATOM 838 N N . GLU A 1 100 ? -4.295 -0.311 25.769 1.00 63.41 100 GLU A N 1
ATOM 839 C CA . GLU A 1 100 ? -4.178 -1.669 25.255 1.00 63.41 100 GLU A CA 1
ATOM 840 C C . GLU A 1 100 ? -3.387 -1.600 23.946 1.00 63.41 100 GLU A C 1
ATOM 842 O O . GLU A 1 100 ? -3.784 -0.928 22.991 1.00 63.41 100 GLU A O 1
ATOM 847 N N . LYS A 1 101 ? -2.199 -2.211 23.934 1.00 82.81 101 LYS A N 1
ATOM 848 C CA . LYS A 1 101 ? -1.286 -2.189 22.788 1.00 82.81 101 LYS A CA 1
ATOM 849 C C . LYS A 1 101 ? -1.747 -3.222 21.762 1.00 82.81 101 LYS A C 1
ATOM 851 O O . LYS A 1 101 ? -1.051 -4.198 21.511 1.00 82.81 101 LYS A O 1
ATOM 856 N N . ASN A 1 102 ? -2.922 -2.994 21.187 1.00 91.19 102 ASN A N 1
ATOM 857 C CA . ASN A 1 102 ? -3.552 -3.918 20.243 1.00 91.19 102 ASN A CA 1
ATOM 858 C C . ASN A 1 102 ? -3.366 -3.464 18.789 1.00 91.19 102 ASN A C 1
ATOM 860 O O . ASN A 1 102 ? -3.948 -4.048 17.884 1.00 91.19 102 ASN A O 1
ATOM 864 N N . THR A 1 103 ? -2.563 -2.425 18.549 1.00 94.31 103 THR A N 1
ATOM 865 C CA . THR A 1 103 ? -2.347 -1.869 17.212 1.00 94.31 103 THR A CA 1
ATOM 866 C C . THR A 1 103 ? -0.924 -2.123 16.728 1.00 94.31 103 THR A C 1
ATOM 868 O O . THR A 1 103 ? 0.040 -1.657 17.337 1.00 94.31 103 THR A O 1
ATOM 871 N N . CYS A 1 104 ? -0.791 -2.817 15.600 1.00 96.69 104 CYS A N 1
ATOM 872 C CA . CYS A 1 104 ? 0.476 -3.028 14.910 1.00 96.69 104 CYS A CA 1
ATOM 873 C C . CYS A 1 104 ? 0.726 -1.890 13.906 1.00 96.69 104 CYS A C 1
ATOM 875 O O . CYS A 1 104 ? -0.046 -1.687 12.966 1.00 96.69 104 CYS A O 1
ATOM 877 N N . GLN A 1 105 ? 1.803 -1.129 14.116 1.00 96.44 105 GLN A N 1
ATOM 878 C CA . GLN A 1 105 ? 2.223 -0.054 13.213 1.00 96.44 105 GLN A CA 1
ATOM 879 C C . GLN A 1 105 ? 3.031 -0.618 12.037 1.00 96.44 105 GLN A C 1
ATOM 881 O O . GLN A 1 105 ? 4.055 -1.264 12.249 1.00 96.44 105 GLN A O 1
ATOM 886 N N . LEU A 1 106 ? 2.585 -0.354 10.811 1.00 98.38 106 LEU A N 1
ATOM 887 C CA . LEU A 1 106 ? 3.149 -0.897 9.579 1.00 98.38 106 LEU A CA 1
ATOM 888 C C . LEU A 1 106 ? 4.059 0.112 8.866 1.00 98.38 106 LEU A C 1
ATOM 890 O O . LEU A 1 106 ? 3.693 1.282 8.701 1.00 98.38 106 LEU A O 1
ATOM 894 N N . TYR A 1 107 ? 5.199 -0.372 8.374 1.00 98.56 107 TYR A N 1
ATOM 895 C CA . TYR A 1 107 ? 5.936 0.228 7.261 1.00 98.56 107 TYR A CA 1
ATOM 896 C C . TYR A 1 107 ? 5.572 -0.506 5.971 1.00 98.56 107 TYR A C 1
ATOM 898 O O . TYR A 1 107 ? 5.611 -1.736 5.921 1.00 98.56 107 TYR A O 1
ATOM 906 N N . ILE A 1 108 ? 5.188 0.236 4.933 1.00 98.62 108 ILE A N 1
ATOM 907 C CA . ILE A 1 108 ? 4.823 -0.346 3.639 1.00 98.62 108 ILE A CA 1
ATOM 908 C C . ILE A 1 108 ? 5.640 0.317 2.539 1.00 98.62 108 ILE A C 1
ATOM 910 O O . ILE A 1 108 ? 5.523 1.514 2.290 1.00 98.62 108 ILE A O 1
ATOM 914 N N . GLN A 1 109 ? 6.444 -0.472 1.844 1.00 98.19 109 GLN A N 1
ATOM 915 C CA . GLN A 1 109 ? 7.168 -0.051 0.656 1.00 98.19 109 GLN A CA 1
ATOM 916 C C . GLN A 1 109 ? 6.505 -0.627 -0.599 1.00 98.19 109 GLN A C 1
ATOM 918 O O . GLN A 1 109 ? 5.929 -1.712 -0.561 1.00 98.19 109 GLN A O 1
ATOM 923 N N . THR A 1 110 ? 6.607 0.065 -1.728 1.00 98.31 110 THR A N 1
ATOM 924 C CA . THR A 1 110 ? 6.302 -0.501 -3.049 1.00 98.31 110 THR A CA 1
ATOM 925 C C . THR A 1 110 ? 7.512 -0.390 -3.955 1.00 98.31 110 THR A C 1
ATOM 927 O O . THR A 1 110 ? 8.232 0.609 -3.891 1.00 98.31 110 THR A O 1
ATOM 930 N N . ASP A 1 111 ? 7.731 -1.381 -4.817 1.00 97.75 111 ASP A N 1
ATOM 931 C CA . ASP A 1 111 ? 8.749 -1.280 -5.860 1.00 97.75 111 ASP A CA 1
ATOM 932 C C . ASP A 1 111 ? 8.225 -0.607 -7.144 1.00 97.75 111 ASP A C 1
ATOM 934 O O . ASP A 1 111 ? 7.046 -0.259 -7.281 1.00 97.75 111 ASP A O 1
ATOM 938 N N . HIS A 1 112 ? 9.142 -0.398 -8.089 1.00 97.62 112 HIS A N 1
ATOM 939 C CA . HIS A 1 112 ? 8.867 0.284 -9.350 1.00 97.62 112 HIS A CA 1
ATOM 940 C C . HIS A 1 112 ? 7.875 -0.477 -10.245 1.00 97.62 112 HIS A C 1
ATOM 942 O O . HIS A 1 112 ? 7.168 0.160 -11.027 1.00 97.62 112 HIS A O 1
ATOM 948 N N . LEU A 1 113 ? 7.790 -1.810 -10.129 1.00 98.06 113 LEU A N 1
ATOM 949 C CA . LEU A 1 113 ? 6.848 -2.635 -10.889 1.00 98.06 113 LEU A CA 1
ATOM 950 C C . LEU A 1 113 ? 5.424 -2.447 -10.369 1.00 98.06 113 LEU A C 1
ATOM 952 O O . LEU A 1 113 ? 4.519 -2.186 -11.160 1.00 98.06 113 LEU A O 1
ATOM 956 N N . PHE A 1 114 ? 5.244 -2.439 -9.046 1.00 98.19 114 PHE A N 1
ATOM 957 C CA . PHE A 1 114 ? 3.950 -2.116 -8.445 1.00 98.19 114 PHE A CA 1
ATOM 958 C C . PHE A 1 114 ? 3.480 -0.709 -8.835 1.00 98.19 114 PHE A C 1
ATOM 960 O O . PHE A 1 114 ? 2.333 -0.512 -9.236 1.00 98.19 114 PHE A O 1
ATOM 967 N N . TYR A 1 115 ? 4.373 0.288 -8.782 1.00 97.31 115 TYR A N 1
ATOM 968 C CA . TYR A 1 115 ? 4.035 1.639 -9.234 1.00 97.31 115 TYR A CA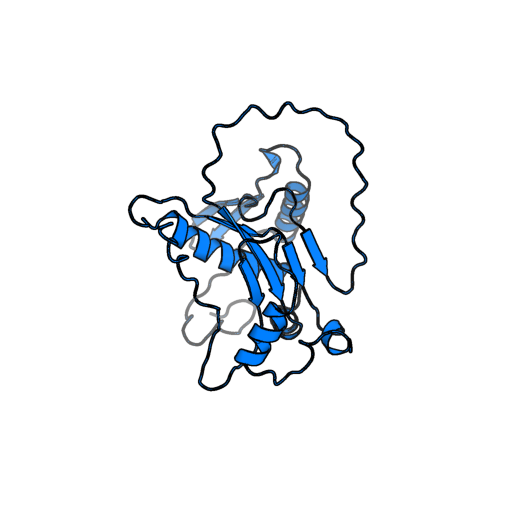 1
ATOM 969 C C . TYR A 1 115 ? 3.681 1.674 -10.725 1.00 97.31 115 TYR A C 1
ATOM 971 O O . TYR A 1 115 ? 2.715 2.327 -11.110 1.00 97.31 115 TYR A O 1
ATOM 979 N N . LYS A 1 116 ? 4.434 0.959 -11.569 1.00 97.19 116 LYS A N 1
ATOM 980 C CA . LYS A 1 116 ? 4.175 0.862 -13.011 1.00 97.19 116 LYS A CA 1
ATOM 981 C C . LYS A 1 116 ? 2.798 0.265 -13.307 1.00 97.19 116 LYS A C 1
ATOM 983 O O . LYS A 1 116 ? 2.140 0.746 -14.225 1.00 97.19 116 LYS A O 1
ATOM 988 N N . HIS A 1 117 ? 2.358 -0.720 -12.525 1.00 97.38 117 HIS A N 1
ATOM 989 C CA . HIS A 1 117 ? 1.044 -1.345 -12.663 1.00 97.38 117 HIS A CA 1
ATOM 990 C C . HIS A 1 117 ? -0.105 -0.354 -12.417 1.00 97.38 117 HIS A C 1
ATOM 992 O O . HIS A 1 117 ? -1.029 -0.248 -13.221 1.00 97.38 117 HIS A O 1
ATOM 998 N N . TYR A 1 118 ? -0.042 0.403 -11.317 1.00 96.19 118 TYR A N 1
ATOM 999 C CA . TYR A 1 118 ? -1.125 1.311 -10.911 1.00 96.19 118 TYR A CA 1
ATOM 1000 C C . TYR A 1 118 ? -0.994 2.739 -11.461 1.00 96.19 118 TYR A C 1
ATOM 1002 O O . TYR A 1 118 ? -1.957 3.507 -11.453 1.00 96.19 118 TYR A O 1
ATOM 1010 N N . GLY A 1 119 ? 0.188 3.114 -11.946 1.00 94.06 119 GLY A N 1
ATOM 1011 C CA . GLY A 1 119 ? 0.475 4.346 -12.679 1.00 94.06 119 GLY A CA 1
ATOM 1012 C C . GLY A 1 119 ? 0.647 5.604 -11.825 1.00 94.06 119 GLY A C 1
ATOM 1013 O O . GLY A 1 119 ? 1.561 6.389 -12.083 1.00 94.06 119 GLY A O 1
ATOM 1014 N N . THR A 1 120 ? -0.209 5.827 -10.822 1.00 94.50 120 THR A N 1
ATOM 1015 C CA . THR A 1 120 ? -0.189 7.049 -9.998 1.00 94.50 120 THR A CA 1
ATOM 1016 C C . THR A 1 120 ? 0.059 6.769 -8.521 1.00 94.50 120 THR A C 1
ATOM 1018 O O . THR A 1 120 ? -0.311 5.722 -7.985 1.00 94.50 120 THR A O 1
ATOM 1021 N N . ARG A 1 121 ? 0.636 7.761 -7.829 1.00 93.56 121 ARG A N 1
ATOM 1022 C CA . ARG A 1 121 ? 0.811 7.759 -6.369 1.00 93.56 121 ARG A CA 1
ATOM 1023 C C . ARG A 1 121 ? -0.508 7.466 -5.657 1.00 93.56 121 ARG A C 1
ATOM 1025 O O . ARG A 1 121 ? -0.549 6.661 -4.732 1.00 93.56 121 ARG A O 1
ATOM 1032 N N . GLU A 1 122 ? -1.576 8.141 -6.062 1.00 91.81 122 GLU A N 1
ATOM 1033 C CA . GLU A 1 122 ? -2.890 8.031 -5.438 1.00 91.81 122 GLU A CA 1
ATOM 1034 C C . GLU A 1 122 ? -3.463 6.623 -5.604 1.00 91.81 122 GLU A C 1
ATOM 1036 O O . GLU A 1 122 ? -4.008 6.082 -4.644 1.00 91.81 122 GLU A O 1
ATOM 1041 N N . ALA A 1 123 ? -3.294 6.014 -6.783 1.00 93.56 123 ALA A N 1
ATOM 1042 C CA . ALA A 1 123 ? -3.727 4.644 -7.031 1.00 93.56 123 ALA A CA 1
ATOM 1043 C C . ALA A 1 123 ? -2.937 3.642 -6.175 1.00 93.56 123 ALA A C 1
ATOM 1045 O O . ALA A 1 123 ? -3.545 2.791 -5.532 1.00 93.56 123 ALA A O 1
ATOM 1046 N N . VAL A 1 124 ? -1.612 3.795 -6.072 1.00 96.88 124 VAL A N 1
ATOM 1047 C CA . VAL A 1 124 ? -0.769 2.959 -5.198 1.00 96.88 124 VAL A CA 1
ATOM 1048 C C . VAL A 1 124 ? -1.201 3.061 -3.731 1.00 96.88 124 VAL A C 1
ATOM 1050 O O . VAL A 1 124 ? -1.426 2.041 -3.080 1.00 96.88 124 VAL A O 1
ATOM 1053 N N . ILE A 1 125 ? -1.387 4.279 -3.209 1.00 95.31 125 ILE A N 1
ATOM 1054 C CA . ILE A 1 125 ? -1.848 4.490 -1.825 1.00 95.31 125 ILE A CA 1
ATOM 1055 C C . ILE A 1 125 ? -3.241 3.889 -1.616 1.00 95.31 125 ILE A C 1
ATOM 1057 O O . ILE A 1 125 ? -3.496 3.302 -0.563 1.00 95.31 125 ILE A O 1
ATOM 1061 N N . ALA A 1 126 ? -4.142 4.014 -2.593 1.00 93.88 126 ALA A N 1
ATOM 1062 C CA . ALA A 1 126 ? -5.481 3.442 -2.509 1.00 93.88 126 ALA A CA 1
ATOM 1063 C C . ALA A 1 126 ? -5.442 1.910 -2.415 1.00 93.88 126 ALA A C 1
ATOM 1065 O O . ALA A 1 126 ? -6.158 1.340 -1.593 1.00 93.88 126 ALA A O 1
ATOM 1066 N N . GLN A 1 127 ? -4.570 1.252 -3.183 1.00 97.38 127 GLN A N 1
ATOM 1067 C CA . GLN A 1 127 ? -4.395 -0.201 -3.111 1.00 97.38 127 GLN A CA 1
ATOM 1068 C C . GLN A 1 127 ? -3.856 -0.641 -1.757 1.00 97.38 127 GLN A C 1
ATOM 1070 O O . GLN A 1 127 ? -4.469 -1.482 -1.101 1.00 97.38 127 GLN A O 1
ATOM 1075 N N . ILE A 1 128 ? -2.781 -0.007 -1.281 1.00 96.94 128 ILE A N 1
ATOM 1076 C CA . ILE A 1 128 ? -2.233 -0.270 0.057 1.00 96.94 128 ILE A CA 1
ATOM 1077 C C . ILE A 1 128 ? -3.329 -0.116 1.118 1.00 96.94 128 ILE A C 1
ATOM 1079 O O . ILE A 1 128 ? -3.518 -0.993 1.958 1.00 96.94 128 ILE A O 1
ATOM 1083 N N . SER A 1 129 ? -4.096 0.973 1.045 1.00 95.06 129 SER A N 1
ATOM 1084 C CA . SER A 1 129 ? -5.176 1.266 1.993 1.00 95.06 129 SER A CA 1
ATOM 1085 C C . SER A 1 129 ? -6.273 0.200 1.958 1.00 95.06 129 SER A C 1
ATOM 1087 O O . SER A 1 129 ? -6.763 -0.203 3.010 1.00 95.06 129 SER A O 1
ATOM 1089 N N . SER A 1 130 ? -6.637 -0.286 0.768 1.00 95.75 130 SER A N 1
ATOM 1090 C CA . SER A 1 130 ? -7.611 -1.366 0.594 1.00 95.75 130 SER A CA 1
ATOM 1091 C C . SER A 1 130 ? -7.134 -2.666 1.249 1.00 95.75 130 SER A C 1
ATOM 1093 O O . SER A 1 130 ? -7.881 -3.280 2.012 1.00 95.75 130 SER A O 1
ATOM 1095 N N . HIS A 1 131 ? -5.873 -3.053 1.024 1.00 96.94 131 HIS A N 1
ATOM 1096 C CA . HIS A 1 131 ? -5.283 -4.240 1.647 1.00 96.94 131 HIS A CA 1
ATOM 1097 C C . HIS A 1 131 ? -5.221 -4.123 3.173 1.00 96.94 131 HIS A C 1
ATOM 1099 O O . HIS A 1 131 ? -5.659 -5.037 3.872 1.00 96.94 131 HIS A O 1
ATOM 1105 N N . VAL A 1 132 ? -4.745 -2.989 3.700 1.00 96.88 132 VAL A N 1
ATOM 1106 C CA . VAL A 1 132 ? -4.658 -2.769 5.153 1.00 96.88 132 VAL A CA 1
ATOM 1107 C C . VAL A 1 132 ? -6.050 -2.757 5.787 1.00 96.88 132 VAL A C 1
ATOM 1109 O O . VAL A 1 132 ? -6.249 -3.364 6.835 1.00 96.88 132 VAL A O 1
ATOM 1112 N N . LYS A 1 133 ? -7.050 -2.150 5.136 1.00 95.38 133 LYS A N 1
ATOM 1113 C CA . LYS A 1 133 ? -8.429 -2.161 5.643 1.00 95.38 133 LYS A CA 1
ATOM 1114 C C . LYS A 1 133 ? -9.017 -3.566 5.697 1.00 95.38 133 LYS A C 1
ATOM 1116 O O . LYS A 1 133 ? -9.732 -3.892 6.647 1.00 95.38 133 LYS A O 1
ATOM 1121 N N . ALA A 1 134 ? -8.740 -4.384 4.684 1.00 96.25 134 ALA A N 1
ATOM 1122 C CA . ALA A 1 134 ? -9.217 -5.758 4.634 1.00 96.25 134 ALA A CA 1
ATOM 1123 C C . ALA A 1 134 ? -8.639 -6.588 5.791 1.00 96.25 134 ALA A C 1
ATOM 1125 O O . ALA A 1 134 ? -9.407 -7.210 6.526 1.00 96.25 134 ALA A O 1
ATOM 1126 N N . ILE A 1 135 ? -7.318 -6.542 6.012 1.00 96.25 135 ILE A N 1
ATOM 1127 C CA . ILE A 1 135 ? -6.690 -7.278 7.124 1.00 96.25 135 ILE A CA 1
ATOM 1128 C C . ILE A 1 135 ? -7.130 -6.740 8.489 1.00 96.25 135 ILE A C 1
ATOM 1130 O O . ILE A 1 135 ? -7.408 -7.528 9.387 1.00 96.25 135 ILE A O 1
ATOM 1134 N N . ASP A 1 136 ? -7.269 -5.422 8.639 1.00 95.38 136 ASP A N 1
ATOM 1135 C CA . ASP A 1 136 ? -7.727 -4.785 9.875 1.00 95.38 136 ASP A CA 1
ATOM 1136 C C . ASP A 1 136 ? -9.146 -5.244 10.233 1.00 95.38 136 ASP A C 1
ATOM 1138 O O . ASP A 1 136 ? -9.396 -5.659 11.360 1.00 95.38 136 ASP A O 1
ATOM 1142 N N . THR A 1 137 ? -10.043 -5.311 9.245 1.00 95.56 137 THR A N 1
ATOM 1143 C CA . THR A 1 137 ? -11.407 -5.833 9.438 1.00 95.56 137 THR A CA 1
ATOM 1144 C C . THR A 1 137 ? -11.393 -7.288 9.920 1.00 95.56 137 THR A C 1
ATOM 1146 O O . THR A 1 137 ? -12.118 -7.640 10.852 1.00 95.56 137 THR A O 1
ATOM 1149 N N . ILE A 1 138 ? -10.552 -8.136 9.318 1.00 96.75 138 ILE A N 1
ATOM 1150 C CA . ILE A 1 138 ? -10.439 -9.554 9.688 1.00 96.75 138 ILE A CA 1
ATOM 1151 C C . ILE A 1 138 ? -9.918 -9.690 11.126 1.00 96.75 138 ILE A C 1
ATOM 1153 O O . ILE A 1 138 ? -10.565 -10.327 11.959 1.00 96.75 138 ILE A O 1
ATOM 1157 N N . TYR A 1 139 ? -8.787 -9.061 11.447 1.00 96.5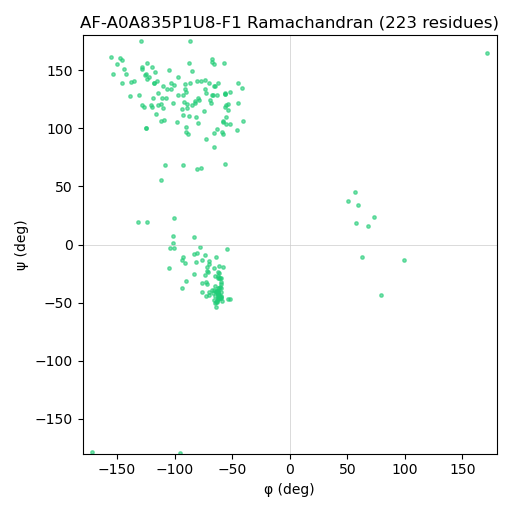6 139 TYR A N 1
ATOM 1158 C CA . TYR A 1 139 ? -8.123 -9.232 12.742 1.00 96.56 139 TYR A CA 1
ATOM 1159 C C . TYR A 1 139 ? -8.865 -8.562 13.899 1.00 96.56 139 TYR A C 1
ATOM 1161 O O . TYR A 1 139 ? -8.901 -9.134 14.988 1.00 96.56 139 TYR A O 1
ATOM 1169 N N . GLN A 1 140 ? -9.527 -7.421 13.678 1.00 94.88 140 GLN A N 1
ATOM 1170 C CA . GLN A 1 140 ? -10.341 -6.790 14.722 1.00 94.88 140 GLN A CA 1
ATOM 1171 C C . GLN A 1 140 ? -11.506 -7.686 15.149 1.00 94.88 140 GLN A C 1
ATOM 1173 O O . GLN A 1 140 ? -11.846 -7.735 16.331 1.00 94.88 140 GLN A O 1
ATOM 1178 N N . SER A 1 141 ? -12.101 -8.402 14.189 1.00 94.75 141 SER A N 1
ATOM 1179 C CA . SER A 1 141 ? -13.233 -9.302 14.427 1.00 94.75 141 SER A CA 1
ATOM 1180 C C . SER A 1 141 ? -12.843 -10.681 14.976 1.00 94.75 141 SER A C 1
ATOM 1182 O O . SER A 1 141 ? -13.721 -11.457 15.352 1.00 94.75 141 SER A O 1
ATOM 1184 N N . THR A 1 142 ? -11.546 -10.990 15.041 1.00 96.06 142 THR A N 1
ATOM 1185 C CA . THR A 1 142 ? -11.043 -12.300 15.468 1.00 96.06 142 THR A CA 1
ATOM 1186 C C . THR A 1 142 ? -10.791 -12.332 16.979 1.00 96.06 142 THR A C 1
ATOM 1188 O O . THR A 1 142 ? -10.258 -11.385 17.556 1.00 96.06 142 THR A O 1
ATOM 1191 N N . ASP A 1 143 ? -11.165 -13.439 17.625 1.00 96.31 143 ASP A N 1
ATOM 1192 C CA . ASP A 1 143 ? -10.904 -13.693 19.044 1.00 96.31 143 ASP A CA 1
ATOM 1193 C C . ASP A 1 143 ? -9.667 -14.583 19.217 1.00 96.31 143 ASP A C 1
ATOM 1195 O O . ASP A 1 143 ? -9.710 -15.793 18.986 1.00 96.31 143 ASP A O 1
ATOM 1199 N N . PHE A 1 144 ? -8.556 -13.984 19.636 1.00 94.44 144 PHE A N 1
ATOM 1200 C CA . PHE A 1 144 ? -7.300 -14.677 19.899 1.00 94.44 144 PHE A CA 1
ATOM 1201 C C . PHE A 1 144 ? -7.221 -15.086 21.374 1.00 94.44 144 PHE A C 1
ATOM 1203 O O . PHE A 1 144 ? -6.423 -14.554 22.144 1.00 94.44 144 PHE A O 1
ATOM 1210 N N . SER A 1 145 ? -8.066 -16.042 21.776 1.00 95.25 145 SER A N 1
ATOM 1211 C CA . SER A 1 145 ? -8.129 -16.561 23.157 1.00 95.25 145 SER A CA 1
ATOM 1212 C C . SER A 1 145 ? -8.385 -15.475 24.217 1.00 95.25 145 SER A C 1
ATOM 1214 O O . SER A 1 145 ? -7.727 -15.436 25.256 1.00 95.25 145 SER A O 1
ATOM 1216 N N . GLY A 1 146 ? -9.336 -14.578 23.953 1.00 91.81 146 GLY A N 1
ATOM 1217 C CA . GLY A 1 146 ? -9.708 -13.457 24.819 1.00 91.81 146 GLY A CA 1
ATOM 1218 C C . GLY A 1 146 ? -9.093 -12.119 24.404 1.00 91.81 146 GLY A C 1
ATOM 1219 O O . GLY A 1 146 ? -9.556 -11.077 24.867 1.00 91.81 146 GLY A O 1
ATOM 1220 N N . ILE A 1 147 ? -8.097 -12.120 23.510 1.00 90.56 147 ILE A N 1
ATOM 1221 C CA . ILE A 1 147 ? -7.531 -10.901 22.921 1.00 90.56 147 ILE A CA 1
ATOM 1222 C C . ILE A 1 147 ? -8.326 -10.554 21.660 1.00 90.56 147 ILE A C 1
ATOM 1224 O O . ILE A 1 147 ? -8.395 -11.344 20.719 1.00 90.56 147 ILE A O 1
ATOM 1228 N N . ARG A 1 148 ? -8.923 -9.361 21.637 1.00 91.12 148 ARG A N 1
ATOM 1229 C CA . ARG A 1 148 ? -9.750 -8.847 20.533 1.00 91.12 148 ARG A CA 1
ATOM 1230 C C . ARG A 1 148 ? -9.297 -7.450 20.126 1.00 91.12 148 ARG A C 1
ATOM 1232 O O . ARG A 1 148 ? -8.457 -6.849 20.792 1.00 91.12 148 ARG A O 1
ATOM 1239 N N . ASN A 1 149 ? -9.897 -6.913 19.062 1.00 92.81 149 ASN A N 1
ATOM 1240 C CA . ASN A 1 149 ? -9.610 -5.568 18.553 1.00 92.81 149 ASN A CA 1
ATOM 1241 C C . ASN A 1 149 ? -8.137 -5.384 18.154 1.00 92.81 149 ASN A C 1
ATOM 1243 O O . ASN A 1 149 ? -7.581 -4.296 18.316 1.00 92.81 149 ASN A O 1
ATOM 1247 N N . ILE A 1 150 ? -7.506 -6.447 17.642 1.00 95.31 150 ILE A N 1
ATOM 1248 C CA . ILE A 1 150 ? -6.187 -6.327 17.025 1.00 95.31 150 ILE A CA 1
ATOM 1249 C C . ILE A 1 150 ? -6.353 -5.525 15.738 1.00 95.31 150 ILE A C 1
ATOM 1251 O O . ILE A 1 150 ? -7.125 -5.908 14.864 1.00 95.31 150 ILE A O 1
ATOM 1255 N N . SER A 1 151 ? -5.642 -4.410 15.639 1.00 95.44 151 SER A N 1
ATOM 1256 C CA . SER A 1 151 ? -5.757 -3.458 14.541 1.00 95.44 151 SER A CA 1
ATOM 1257 C C . SER A 1 151 ? -4.410 -3.215 13.870 1.00 95.44 151 SER A C 1
ATOM 1259 O O . SER A 1 151 ? -3.348 -3.385 14.474 1.00 95.44 151 SER A O 1
ATOM 1261 N N . PHE A 1 152 ? -4.453 -2.784 12.615 1.00 96.56 152 PHE A N 1
ATOM 1262 C CA . PHE A 1 152 ? -3.281 -2.368 11.858 1.00 96.56 152 PHE A CA 1
ATOM 1263 C C . PHE A 1 152 ? -3.397 -0.902 11.469 1.00 96.56 152 PHE A C 1
ATOM 1265 O O . PHE A 1 152 ? -4.451 -0.443 11.035 1.00 96.56 152 PHE A O 1
ATOM 1272 N N . MET A 1 153 ? -2.287 -0.176 11.569 1.00 95.12 153 MET A N 1
ATOM 1273 C CA . MET A 1 153 ? -2.204 1.197 11.079 1.00 95.12 153 MET A CA 1
ATOM 1274 C C . MET A 1 153 ? -0.912 1.416 10.316 1.00 95.12 153 MET A C 1
ATOM 1276 O O . MET A 1 153 ? 0.147 0.939 10.715 1.00 95.12 153 MET A O 1
ATOM 1280 N N . VAL A 1 154 ? -0.979 2.169 9.229 1.00 97.00 154 VAL A N 1
ATOM 1281 C CA . VAL A 1 154 ? 0.186 2.511 8.424 1.00 97.00 154 VAL A CA 1
ATOM 1282 C C . VAL A 1 154 ? 0.864 3.735 9.018 1.00 97.00 154 VAL A C 1
ATOM 1284 O O . VAL A 1 154 ? 0.264 4.807 9.107 1.00 97.00 154 VAL A O 1
ATOM 1287 N N . LYS A 1 155 ? 2.129 3.574 9.405 1.00 96.56 155 LYS A N 1
ATOM 1288 C CA . LYS A 1 155 ? 2.960 4.652 9.950 1.00 96.56 155 LYS A CA 1
ATOM 1289 C C . LYS A 1 155 ? 3.798 5.330 8.876 1.00 96.56 155 LYS A C 1
ATOM 1291 O O . LYS A 1 155 ? 3.964 6.547 8.880 1.00 96.56 155 LYS A O 1
ATOM 1296 N N . ARG A 1 156 ? 4.303 4.566 7.908 1.00 97.50 156 ARG A N 1
ATOM 1297 C CA . ARG A 1 156 ? 5.052 5.127 6.779 1.00 97.50 156 ARG A CA 1
ATOM 1298 C C . ARG A 1 156 ? 4.809 4.328 5.506 1.00 97.50 156 ARG A C 1
ATOM 1300 O O . ARG A 1 156 ? 4.789 3.100 5.539 1.00 97.50 156 ARG A O 1
ATOM 1307 N N . ILE A 1 157 ? 4.653 5.047 4.395 1.00 98.19 157 ILE A N 1
ATOM 1308 C CA . ILE A 1 157 ? 4.655 4.489 3.043 1.00 98.19 157 ILE A CA 1
ATOM 1309 C C . ILE A 1 157 ? 5.871 5.009 2.278 1.00 98.19 157 ILE A C 1
ATOM 1311 O O . ILE A 1 157 ? 6.075 6.221 2.214 1.00 98.19 157 ILE A O 1
ATOM 1315 N N . ARG A 1 158 ? 6.626 4.114 1.639 1.00 97.38 158 ARG A N 1
ATOM 1316 C CA . ARG A 1 158 ? 7.674 4.463 0.671 1.00 97.38 158 ARG A CA 1
ATOM 1317 C C . ARG A 1 158 ? 7.293 3.953 -0.715 1.00 97.38 158 ARG A C 1
ATOM 1319 O O . ARG A 1 158 ? 7.129 2.755 -0.909 1.00 97.38 158 ARG A O 1
ATOM 1326 N N . ILE A 1 159 ? 7.163 4.851 -1.685 1.00 97.56 159 ILE A N 1
ATOM 1327 C CA . ILE A 1 159 ? 6.794 4.502 -3.060 1.00 97.56 159 ILE A CA 1
ATOM 1328 C C . ILE A 1 159 ? 8.010 4.690 -3.957 1.00 97.56 159 ILE A C 1
ATOM 1330 O O . ILE A 1 159 ? 8.364 5.825 -4.289 1.00 97.56 159 ILE A O 1
ATOM 1334 N N . ASN A 1 160 ? 8.608 3.581 -4.393 1.00 95.69 160 ASN A N 1
ATOM 1335 C CA . ASN A 1 160 ? 9.564 3.617 -5.489 1.00 95.69 160 ASN A CA 1
ATOM 1336 C C . ASN A 1 160 ? 8.777 3.670 -6.806 1.00 95.69 160 ASN A C 1
ATOM 1338 O O . ASN A 1 160 ? 7.890 2.860 -7.065 1.00 95.69 160 ASN A O 1
ATOM 1342 N N . THR A 1 161 ? 9.092 4.657 -7.629 1.00 95.81 161 THR A N 1
ATOM 1343 C CA . THR A 1 161 ? 8.492 4.903 -8.942 1.00 95.81 161 THR A CA 1
ATOM 1344 C C . THR A 1 161 ? 9.332 4.275 -10.055 1.00 95.81 161 THR A C 1
ATOM 1346 O O . THR A 1 161 ? 10.382 3.687 -9.815 1.00 95.81 161 THR A O 1
ATOM 1349 N N . THR A 1 162 ? 8.914 4.426 -11.310 1.00 95.00 162 THR A N 1
ATOM 1350 C CA . THR A 1 162 ? 9.662 3.907 -12.469 1.00 95.00 162 THR A CA 1
ATOM 1351 C C . THR A 1 162 ? 11.060 4.504 -12.635 1.00 95.00 162 THR A C 1
ATOM 1353 O O . THR A 1 162 ? 11.895 3.910 -13.309 1.00 95.00 162 THR A O 1
ATOM 1356 N N . VAL A 1 163 ? 11.365 5.655 -12.025 1.00 93.62 163 VAL A N 1
ATOM 1357 C CA . VAL A 1 163 ? 12.730 6.203 -12.085 1.00 93.62 163 VAL A CA 1
ATOM 1358 C C . VAL A 1 163 ? 13.714 5.437 -11.201 1.00 93.62 163 VAL A C 1
ATOM 1360 O O . VAL A 1 163 ? 14.902 5.399 -11.511 1.00 93.62 163 VAL A O 1
ATOM 1363 N N . ASP A 1 164 ? 13.219 4.792 -10.143 1.00 94.56 164 ASP A N 1
ATOM 1364 C CA . ASP A 1 164 ? 14.023 4.070 -9.158 1.00 94.56 164 ASP A CA 1
ATOM 1365 C C . ASP A 1 164 ? 14.624 2.788 -9.738 1.00 94.56 164 AS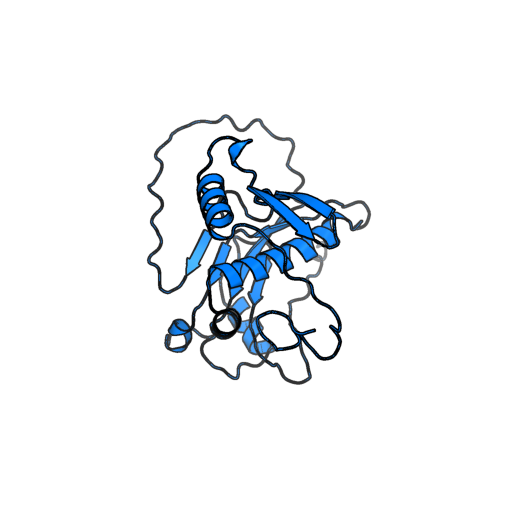P A C 1
ATOM 1367 O O . ASP A 1 164 ? 15.572 2.235 -9.189 1.00 94.56 164 ASP A O 1
ATOM 1371 N N . GLU A 1 165 ? 14.104 2.319 -10.872 1.00 95.44 165 GLU A N 1
ATOM 1372 C CA . GLU A 1 165 ? 14.682 1.224 -11.658 1.00 95.44 165 GLU A CA 1
ATOM 1373 C C . GLU A 1 165 ? 16.105 1.555 -12.148 1.00 95.44 165 GLU A C 1
ATOM 1375 O O . GLU A 1 165 ? 16.944 0.674 -12.329 1.00 95.44 165 GLU A O 1
ATOM 1380 N N . LYS A 1 166 ? 16.411 2.841 -12.352 1.00 94.31 166 LYS A N 1
ATOM 1381 C CA . LYS A 1 166 ? 17.724 3.285 -12.843 1.00 94.31 166 LYS A CA 1
ATOM 1382 C C . LYS A 1 166 ? 18.703 3.624 -11.725 1.00 94.31 166 LYS A C 1
ATOM 1384 O O . LYS A 1 166 ? 19.883 3.827 -12.005 1.00 94.31 166 LYS A O 1
ATOM 1389 N N . ASP A 1 167 ? 18.235 3.698 -10.483 1.00 94.44 167 ASP A N 1
ATOM 1390 C CA . ASP A 1 167 ? 19.080 4.017 -9.341 1.00 94.44 167 ASP A CA 1
ATOM 1391 C C . ASP A 1 167 ? 19.959 2.813 -8.989 1.00 94.44 167 ASP A C 1
ATOM 1393 O O . ASP A 1 167 ? 19.467 1.769 -8.567 1.00 94.44 167 ASP A O 1
ATOM 1397 N N . SER A 1 168 ? 21.277 2.951 -9.139 1.00 94.25 168 SER A N 1
ATOM 1398 C CA . SER A 1 168 ? 22.233 1.888 -8.818 1.00 94.25 168 SER A CA 1
ATOM 1399 C C . SER A 1 168 ? 22.237 1.485 -7.342 1.00 94.25 168 SER A C 1
ATOM 1401 O O . SER A 1 168 ? 22.649 0.367 -7.040 1.00 94.25 168 SER A O 1
ATOM 1403 N N . SER A 1 169 ? 21.797 2.372 -6.443 1.00 93.75 169 SER A N 1
ATOM 1404 C CA . SER A 1 169 ? 21.684 2.108 -5.006 1.00 93.75 169 SER A CA 1
ATOM 1405 C C . SER A 1 169 ? 20.409 1.350 -4.629 1.00 93.75 169 SER A C 1
ATOM 1407 O O . SER A 1 169 ? 20.338 0.798 -3.535 1.00 93.75 169 SER A O 1
ATOM 1409 N N . ASN A 1 170 ? 19.417 1.279 -5.526 1.00 95.44 170 ASN A N 1
ATOM 1410 C CA . ASN A 1 170 ? 18.176 0.550 -5.290 1.00 95.44 170 ASN A CA 1
ATOM 1411 C C . ASN A 1 170 ? 18.373 -0.956 -5.557 1.00 95.44 170 ASN A C 1
ATOM 1413 O O . ASN A 1 170 ? 18.470 -1.363 -6.720 1.00 95.44 170 ASN A O 1
ATOM 1417 N N . PRO A 1 171 ? 18.363 -1.825 -4.530 1.00 95.94 171 PRO A N 1
ATOM 1418 C CA . PRO A 1 171 ? 18.555 -3.257 -4.742 1.00 95.94 171 PRO A CA 1
ATOM 1419 C C . PRO A 1 171 ? 17.338 -3.925 -5.405 1.00 95.94 171 PRO A C 1
ATOM 1421 O O . PRO A 1 171 ? 17.475 -4.974 -6.030 1.00 95.94 171 PRO A O 1
ATOM 1424 N N . PHE A 1 172 ? 16.158 -3.294 -5.356 1.00 97.25 172 PHE A N 1
ATOM 1425 C CA . PHE A 1 172 ? 14.922 -3.790 -5.972 1.00 97.25 172 PHE A CA 1
ATOM 1426 C C . PHE A 1 172 ? 14.806 -3.456 -7.467 1.00 97.25 172 PHE A C 1
ATOM 1428 O O . PHE A 1 172 ? 13.755 -3.673 -8.069 1.00 97.25 172 PHE A O 1
ATOM 1435 N N . ARG A 1 173 ? 15.847 -2.884 -8.085 1.00 96.38 173 ARG A N 1
ATOM 1436 C CA . ARG A 1 173 ? 15.810 -2.428 -9.484 1.00 96.38 173 ARG A CA 1
ATOM 1437 C C . ARG A 1 173 ? 15.798 -3.549 -10.521 1.00 96.38 173 ARG A C 1
ATOM 1439 O O . ARG A 1 173 ? 15.395 -3.329 -11.654 1.00 96.38 173 ARG A O 1
ATOM 1446 N N . PHE A 1 174 ? 16.274 -4.738 -10.163 1.00 96.56 174 PHE A N 1
ATOM 1447 C CA . PHE A 1 174 ? 16.373 -5.843 -11.112 1.00 96.56 174 PHE A CA 1
ATOM 1448 C C . PHE A 1 174 ? 14.996 -6.482 -11.351 1.00 96.56 174 PHE A C 1
ATOM 1450 O O . PHE A 1 174 ? 14.242 -6.653 -10.391 1.00 96.56 174 PHE A O 1
ATOM 1457 N N . PRO A 1 175 ? 14.654 -6.873 -12.592 1.00 92.62 175 PRO A N 1
ATOM 1458 C CA . PRO A 1 175 ? 13.357 -7.483 -12.896 1.00 92.62 175 PRO A CA 1
ATOM 1459 C C . PRO A 1 175 ? 13.238 -8.924 -12.376 1.00 92.62 175 PRO A C 1
ATOM 1461 O O . PRO A 1 175 ? 12.170 -9.320 -11.925 1.00 92.62 175 PRO A O 1
ATOM 1464 N N . ASN A 1 176 ? 14.343 -9.674 -12.336 1.00 93.94 176 ASN A N 1
ATOM 1465 C CA . ASN A 1 176 ? 14.350 -11.105 -12.015 1.00 93.94 176 ASN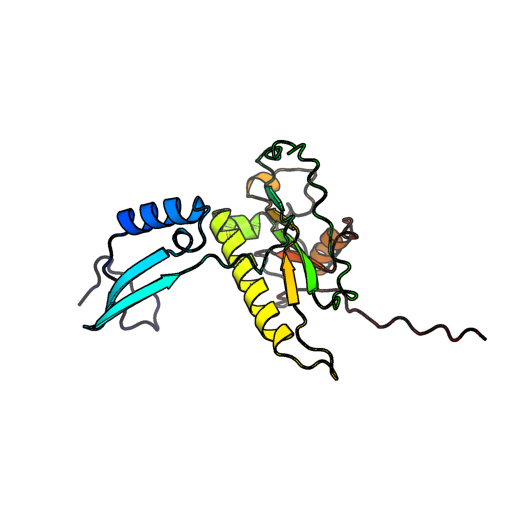 A CA 1
ATOM 1466 C C . ASN A 1 176 ? 14.958 -11.349 -10.624 1.00 93.94 176 ASN A C 1
ATOM 1468 O O . ASN A 1 176 ? 16.075 -11.849 -10.506 1.00 93.94 176 ASN A O 1
ATOM 1472 N N . ILE A 1 177 ? 14.262 -10.920 -9.572 1.00 97.75 177 ILE A N 1
ATOM 1473 C CA . ILE A 1 177 ? 14.653 -11.181 -8.178 1.00 97.75 177 ILE A CA 1
ATOM 1474 C C . ILE A 1 177 ? 13.767 -12.320 -7.668 1.00 97.75 177 ILE A C 1
ATOM 1476 O O . ILE A 1 177 ? 12.549 -12.172 -7.684 1.00 97.75 177 ILE A O 1
ATOM 1480 N N . GLY A 1 178 ? 14.367 -13.428 -7.224 1.00 97.62 178 GLY A N 1
ATOM 1481 C CA . GLY A 1 178 ? 13.634 -14.539 -6.601 1.00 97.62 178 GLY A CA 1
ATOM 1482 C C . GLY A 1 178 ? 12.996 -14.134 -5.268 1.00 97.62 178 GLY A C 1
ATOM 1483 O O . GLY A 1 178 ? 13.469 -13.201 -4.614 1.00 97.62 178 GLY A O 1
ATOM 1484 N N . VAL A 1 179 ? 11.928 -14.822 -4.860 1.00 98.12 179 VAL A N 1
ATOM 1485 C CA . VAL A 1 179 ? 11.100 -14.420 -3.708 1.00 98.12 179 VAL A CA 1
ATOM 1486 C C . VAL A 1 179 ? 11.881 -14.387 -2.388 1.00 98.12 179 VAL A C 1
ATOM 1488 O O . VAL A 1 179 ? 11.706 -13.463 -1.591 1.00 98.12 179 VAL A O 1
ATOM 1491 N N . GLU A 1 180 ? 12.810 -15.320 -2.178 1.00 98.06 180 GLU A N 1
ATOM 1492 C CA . GLU A 1 180 ? 13.668 -15.368 -0.991 1.00 98.06 180 GLU A CA 1
ATOM 1493 C C . GLU A 1 180 ? 14.598 -14.161 -0.952 1.00 98.06 180 GLU A C 1
ATOM 1495 O O . GLU A 1 180 ? 14.663 -13.462 0.061 1.00 98.06 180 GLU A O 1
ATOM 1500 N N . LYS A 1 181 ? 15.268 -13.861 -2.076 1.00 98.31 181 LYS A N 1
ATOM 1501 C CA . LYS A 1 181 ? 16.144 -12.687 -2.154 1.00 98.31 181 LYS A CA 1
ATOM 1502 C C . LYS A 1 181 ? 15.340 -11.398 -2.017 1.00 98.31 181 LYS A C 1
ATOM 1504 O O . LYS A 1 181 ? 15.806 -10.453 -1.392 1.00 98.31 181 LYS A O 1
ATOM 1509 N N . PHE A 1 182 ? 14.123 -11.347 -2.554 1.00 98.44 182 PHE A N 1
ATOM 1510 C CA . PHE A 1 182 ? 13.247 -10.187 -2.422 1.00 98.44 182 PHE A CA 1
ATOM 1511 C C . PHE A 1 182 ? 12.889 -9.905 -0.952 1.00 98.44 182 PHE A C 1
ATOM 1513 O O . PHE A 1 182 ? 12.976 -8.757 -0.510 1.00 98.44 182 PHE A O 1
ATOM 1520 N N . LEU A 1 183 ? 12.555 -10.943 -0.173 1.00 98.50 183 LEU A N 1
ATOM 1521 C CA . LEU A 1 183 ? 12.317 -10.818 1.270 1.00 98.50 183 LEU A CA 1
ATOM 1522 C C . LEU A 1 183 ? 13.599 -10.463 2.043 1.00 98.50 183 LEU A C 1
ATOM 1524 O O . LEU A 1 183 ? 13.553 -9.645 2.966 1.00 98.50 183 LEU A O 1
ATOM 1528 N N . GLU A 1 184 ? 14.741 -11.042 1.671 1.00 98.25 184 GLU A N 1
ATOM 1529 C CA . GLU A 1 184 ? 16.040 -10.738 2.283 1.00 98.25 184 GLU A CA 1
ATOM 1530 C C . GLU A 1 184 ? 16.398 -9.253 2.114 1.00 98.25 184 GLU A C 1
ATOM 1532 O O . GLU A 1 184 ? 16.700 -8.587 3.099 1.00 98.25 184 GLU A O 1
ATOM 1537 N N . LEU A 1 185 ? 16.237 -8.688 0.911 1.00 98.12 185 LEU A N 1
ATOM 1538 C CA . LEU A 1 185 ? 16.473 -7.261 0.641 1.00 98.12 185 LEU A CA 1
ATOM 1539 C C . LEU A 1 185 ? 15.585 -6.328 1.480 1.00 98.12 185 LEU A C 1
ATOM 1541 O O . LEU A 1 185 ? 15.990 -5.219 1.834 1.00 98.12 185 LEU A O 1
ATOM 1545 N N . ASN A 1 186 ? 14.357 -6.747 1.801 1.00 98.00 186 ASN A N 1
ATOM 1546 C CA . ASN A 1 186 ? 13.532 -6.013 2.759 1.00 98.00 186 ASN A CA 1
ATOM 1547 C C . ASN A 1 186 ? 14.091 -6.137 4.183 1.00 98.00 186 ASN A C 1
ATOM 1549 O O . ASN A 1 186 ? 14.112 -5.156 4.917 1.00 98.00 186 ASN A O 1
ATOM 1553 N N . SER A 1 187 ? 14.559 -7.327 4.557 1.00 97.88 187 SER A N 1
ATOM 1554 C CA . SER A 1 187 ? 15.063 -7.650 5.900 1.00 97.88 187 SER A CA 1
ATOM 1555 C C . SER A 1 187 ? 16.417 -6.997 6.222 1.00 97.88 187 SER A C 1
ATOM 1557 O O . SER A 1 187 ? 16.723 -6.794 7.391 1.00 97.88 187 SER A O 1
ATOM 1559 N N . GLU A 1 188 ? 17.216 -6.644 5.210 1.00 97.38 188 GLU A N 1
ATOM 1560 C CA . GLU A 1 188 ? 18.501 -5.936 5.360 1.00 97.38 188 GLU A CA 1
ATOM 1561 C C . GLU A 1 188 ? 18.339 -4.465 5.819 1.00 97.38 188 GLU A C 1
ATOM 1563 O O . GLU A 1 188 ? 19.309 -3.829 6.234 1.00 97.38 188 GLU A O 1
ATOM 1568 N N . GLN A 1 189 ? 17.126 -3.903 5.757 1.00 95.12 189 GLN A N 1
ATOM 1569 C CA . GLN A 1 189 ? 16.827 -2.539 6.208 1.00 95.12 189 GLN A CA 1
ATOM 1570 C C . GLN A 1 189 ? 16.479 -2.495 7.709 1.00 95.12 189 GLN A C 1
ATOM 1572 O O . GLN A 1 189 ? 16.005 -3.473 8.281 1.00 95.12 189 GLN A O 1
ATOM 1577 N N . ASN A 1 190 ? 16.670 -1.337 8.356 1.00 96.31 190 ASN A N 1
ATOM 1578 C CA . ASN A 1 190 ? 16.232 -1.143 9.742 1.00 96.31 190 ASN A CA 1
ATOM 1579 C C . ASN A 1 190 ? 14.721 -0.861 9.799 1.00 96.31 190 ASN A C 1
ATOM 1581 O O . ASN A 1 190 ? 14.248 0.108 9.199 1.00 96.31 190 ASN A O 1
ATOM 1585 N N . HIS A 1 191 ? 13.998 -1.674 10.576 1.00 97.44 191 HIS A N 1
ATOM 1586 C CA . HIS A 1 191 ? 12.551 -1.563 10.782 1.00 97.44 191 HIS A CA 1
ATOM 1587 C C . HIS A 1 191 ? 12.146 -1.442 12.259 1.00 97.44 191 HIS A C 1
ATOM 1589 O O . HIS A 1 191 ? 10.984 -1.672 12.584 1.00 97.44 191 HIS A O 1
ATOM 1595 N N . ASP A 1 192 ? 13.067 -1.065 13.153 1.00 96.94 192 ASP A N 1
ATOM 1596 C CA . ASP A 1 192 ? 12.862 -1.089 14.615 1.00 96.94 192 ASP A CA 1
ATOM 1597 C C . ASP A 1 192 ? 11.715 -0.170 15.086 1.00 96.94 192 ASP A C 1
ATOM 1599 O O . ASP A 1 192 ? 11.098 -0.395 16.128 1.00 96.94 192 ASP A O 1
ATOM 1603 N N . ASP A 1 193 ? 11.396 0.859 14.296 1.00 96.38 193 ASP A N 1
ATOM 1604 C CA . ASP A 1 193 ? 10.312 1.814 14.556 1.00 96.38 193 ASP A CA 1
ATOM 16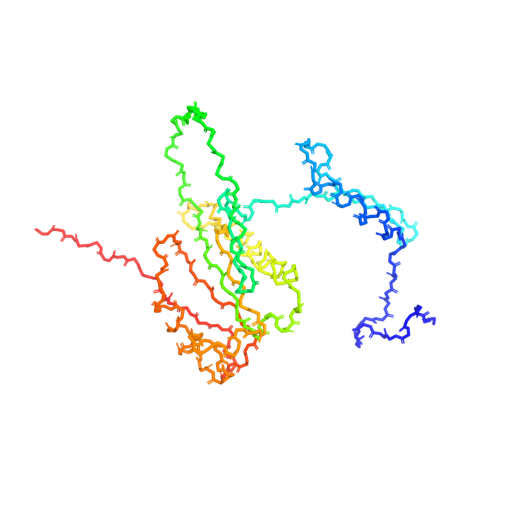05 C C . ASP A 1 193 ? 8.906 1.278 14.220 1.00 96.38 193 ASP A C 1
ATOM 1607 O O . ASP A 1 193 ? 7.910 2.000 14.407 1.00 96.38 193 ASP A O 1
ATOM 1611 N N . TYR A 1 194 ? 8.810 0.054 13.695 1.00 96.94 194 TYR A N 1
ATOM 1612 C CA . TYR A 1 194 ? 7.584 -0.558 13.192 1.00 96.94 194 TYR A CA 1
ATOM 1613 C C . TYR A 1 194 ? 7.365 -1.945 13.800 1.00 96.94 194 TYR A C 1
ATOM 1615 O O . TYR A 1 194 ? 8.291 -2.654 14.171 1.00 96.94 194 TYR A O 1
ATOM 1623 N N . CYS A 1 195 ? 6.100 -2.346 13.887 1.00 97.75 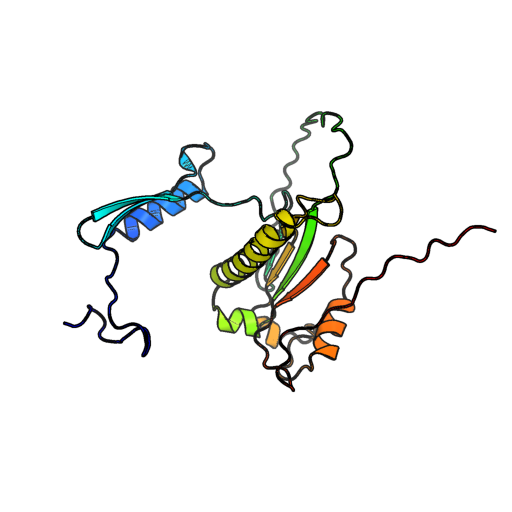195 CYS A N 1
ATOM 1624 C CA . CYS A 1 195 ? 5.724 -3.698 14.293 1.00 97.75 195 CYS A CA 1
ATOM 1625 C C . CYS A 1 195 ? 5.956 -4.703 13.152 1.00 97.75 195 CYS A C 1
ATOM 1627 O O . CYS A 1 195 ? 6.447 -5.801 13.398 1.00 97.75 195 CYS A O 1
ATOM 1629 N N . LEU A 1 196 ? 5.627 -4.325 11.909 1.00 98.19 196 LEU A N 1
ATOM 1630 C CA . LEU A 1 196 ? 5.893 -5.113 10.701 1.00 98.19 196 LEU A CA 1
ATOM 1631 C C . LEU A 1 196 ? 6.260 -4.202 9.521 1.00 98.19 196 LEU A C 1
ATOM 1633 O O . LEU A 1 196 ? 5.781 -3.068 9.422 1.00 98.19 196 LEU A O 1
ATOM 1637 N N . ALA A 1 197 ? 7.061 -4.739 8.601 1.00 98.44 197 ALA A N 1
ATOM 1638 C CA . ALA A 1 197 ? 7.524 -4.069 7.391 1.00 98.44 197 ALA A CA 1
ATOM 1639 C C . ALA A 1 197 ? 7.258 -4.934 6.150 1.00 98.44 197 ALA A C 1
ATOM 1641 O O . ALA A 1 197 ? 7.773 -6.047 6.047 1.00 98.44 197 ALA A O 1
ATOM 1642 N N . TYR A 1 198 ? 6.477 -4.416 5.200 1.00 98.44 198 TYR A N 1
ATOM 1643 C CA . TYR A 1 198 ? 6.093 -5.111 3.967 1.00 98.44 198 TYR A CA 1
ATOM 1644 C C . TYR A 1 198 ? 6.614 -4.390 2.724 1.00 98.44 198 TYR A C 1
ATOM 1646 O O . TYR A 1 198 ? 6.650 -3.160 2.689 1.00 98.44 198 TYR A O 1
ATOM 1654 N N . VAL A 1 199 ? 6.918 -5.153 1.670 1.00 98.44 199 VAL A N 1
ATOM 1655 C CA . VAL A 1 199 ? 7.168 -4.622 0.321 1.00 98.44 199 VAL A CA 1
ATOM 1656 C C . VAL A 1 199 ? 6.150 -5.217 -0.645 1.00 98.44 199 VAL A C 1
ATOM 1658 O O . VAL A 1 199 ? 6.118 -6.428 -0.842 1.00 98.44 199 VAL A O 1
ATOM 1661 N N . PHE A 1 200 ? 5.324 -4.368 -1.251 1.00 98.50 200 PHE A N 1
ATOM 1662 C CA . PHE A 1 200 ? 4.407 -4.748 -2.322 1.00 98.50 200 PHE A CA 1
ATOM 1663 C C . PHE A 1 200 ? 5.129 -4.677 -3.668 1.00 98.50 200 PHE A C 1
ATOM 1665 O O . PHE A 1 200 ? 5.887 -3.741 -3.942 1.00 98.50 200 PHE A O 1
ATOM 1672 N N . THR A 1 201 ? 4.869 -5.663 -4.517 1.00 98.56 201 THR A N 1
ATOM 1673 C CA . THR A 1 201 ? 5.464 -5.785 -5.848 1.00 98.56 201 THR A CA 1
ATOM 1674 C C . THR A 1 201 ? 4.462 -6.396 -6.823 1.00 98.56 201 THR A C 1
ATOM 1676 O O . THR A 1 201 ? 3.498 -7.028 -6.397 1.00 98.56 201 THR A O 1
ATOM 1679 N N . ASP A 1 202 ? 4.675 -6.169 -8.117 1.00 97.94 202 ASP A N 1
ATOM 1680 C CA . ASP A 1 202 ? 3.942 -6.804 -9.223 1.00 97.94 202 ASP A CA 1
ATOM 1681 C C . ASP A 1 202 ? 4.897 -7.747 -9.972 1.00 97.94 202 ASP A C 1
ATOM 1683 O O . ASP A 1 202 ? 5.198 -7.569 -11.153 1.00 97.94 202 ASP A O 1
ATOM 1687 N N . ARG A 1 203 ? 5.493 -8.681 -9.223 1.00 97.38 203 ARG A N 1
ATOM 1688 C CA . ARG A 1 203 ? 6.415 -9.703 -9.735 1.00 97.38 203 ARG A CA 1
ATOM 1689 C C . ARG A 1 203 ? 5.699 -11.033 -9.831 1.00 97.38 203 ARG A C 1
ATOM 1691 O O . ARG A 1 203 ? 4.972 -11.412 -8.918 1.00 97.38 203 ARG A O 1
ATOM 1698 N N . ASP A 1 204 ? 5.974 -11.739 -10.917 1.00 97.00 204 ASP A N 1
ATOM 1699 C CA . ASP A 1 204 ? 5.584 -13.130 -11.094 1.00 97.00 204 ASP A CA 1
ATOM 1700 C C . ASP A 1 204 ? 6.720 -14.004 -10.550 1.00 97.00 204 ASP A C 1
ATOM 1702 O O . ASP A 1 204 ? 7.789 -14.086 -11.159 1.00 97.00 204 ASP A O 1
ATOM 1706 N N . PHE A 1 205 ? 6.546 -14.535 -9.339 1.00 97.44 205 PHE A N 1
ATOM 1707 C CA . PHE A 1 205 ? 7.535 -15.415 -8.720 1.00 97.44 205 PHE A CA 1
ATOM 1708 C C . PHE A 1 205 ? 7.339 -16.860 -9.189 1.00 97.44 205 PHE A C 1
ATOM 1710 O O . PHE A 1 205 ? 6.215 -17.301 -9.443 1.00 97.44 205 PHE A O 1
ATOM 1717 N N . ASP A 1 206 ? 8.442 -17.607 -9.251 1.00 95.88 206 ASP A N 1
ATOM 1718 C CA . ASP A 1 206 ? 8.434 -19.018 -9.632 1.00 95.88 206 ASP A CA 1
ATOM 1719 C C . ASP A 1 206 ? 7.509 -19.854 -8.725 1.00 95.88 206 ASP A C 1
ATOM 1721 O O . ASP A 1 206 ? 7.183 -19.478 -7.595 1.00 95.88 206 ASP A O 1
ATOM 1725 N N . ASP A 1 207 ? 7.047 -20.990 -9.253 1.00 95.25 207 ASP A N 1
ATOM 1726 C CA . ASP A 1 207 ? 6.165 -21.948 -8.570 1.00 95.25 207 ASP A CA 1
ATOM 1727 C C . ASP A 1 207 ? 4.824 -21.370 -8.061 1.00 95.25 207 ASP A C 1
ATOM 1729 O O . ASP A 1 207 ? 4.136 -21.983 -7.242 1.00 95.25 207 ASP A O 1
ATOM 1733 N N . GLY A 1 208 ? 4.405 -20.208 -8.579 1.00 94.50 208 GLY A N 1
ATOM 1734 C CA . GLY A 1 208 ? 3.127 -19.577 -8.238 1.00 94.50 208 GLY A CA 1
ATOM 1735 C C . GLY A 1 208 ? 3.101 -18.949 -6.842 1.00 94.50 208 GLY A C 1
ATOM 1736 O O . GLY A 1 208 ? 2.028 -18.801 -6.247 1.00 94.50 208 GLY A O 1
ATOM 1737 N N . VAL A 1 209 ? 4.266 -18.598 -6.293 1.00 97.62 209 VAL A N 1
ATOM 1738 C CA . VAL A 1 209 ? 4.375 -17.973 -4.972 1.00 97.62 209 VAL A CA 1
ATOM 1739 C C . VAL A 1 209 ? 3.807 -16.548 -4.996 1.00 97.62 209 VAL A C 1
ATOM 1741 O O . VAL A 1 209 ? 4.252 -15.694 -5.751 1.00 97.62 209 VAL A O 1
ATOM 1744 N N . LEU A 1 210 ? 2.843 -16.261 -4.113 1.00 96.62 210 LEU A N 1
ATOM 1745 C CA . LEU A 1 210 ? 2.206 -14.934 -4.009 1.00 96.62 210 LEU A CA 1
ATOM 1746 C C . LEU A 1 210 ? 2.850 -14.013 -2.961 1.00 96.62 210 LEU A C 1
ATOM 1748 O O . LEU A 1 210 ? 2.550 -12.821 -2.910 1.00 96.62 210 LEU A O 1
ATOM 1752 N N . GLY A 1 211 ? 3.700 -14.554 -2.090 1.00 96.81 211 GLY A N 1
ATOM 1753 C CA . GLY A 1 211 ? 4.367 -13.796 -1.038 1.00 96.81 211 GLY A CA 1
ATOM 1754 C C . GLY A 1 211 ? 5.120 -14.690 -0.060 1.00 96.81 211 GLY A C 1
ATOM 1755 O O . GLY A 1 211 ? 4.903 -15.900 -0.008 1.00 96.81 211 GLY A O 1
ATOM 1756 N N . LEU A 1 212 ? 5.997 -14.073 0.730 1.00 98.06 212 LEU A N 1
ATOM 1757 C CA . LEU A 1 212 ? 6.836 -14.743 1.718 1.00 98.06 212 LEU A CA 1
ATOM 1758 C C . LEU A 1 212 ? 6.968 -13.867 2.969 1.00 98.06 212 LEU A C 1
ATOM 1760 O O . LEU A 1 212 ? 6.968 -12.639 2.877 1.00 98.06 212 LEU A O 1
ATOM 1764 N N . ALA A 1 213 ? 7.074 -14.494 4.139 1.00 98.44 213 ALA A N 1
ATOM 1765 C CA . ALA A 1 213 ? 7.255 -13.806 5.412 1.00 98.44 213 ALA A CA 1
ATOM 1766 C C . ALA A 1 213 ? 8.042 -14.674 6.401 1.00 98.44 213 ALA A C 1
ATOM 1768 O O . ALA A 1 213 ? 8.009 -15.903 6.330 1.00 98.44 213 ALA A O 1
ATOM 1769 N N . TRP A 1 214 ? 8.697 -14.025 7.363 1.00 98.06 214 TRP A N 1
ATOM 1770 C CA . TRP A 1 214 ? 9.272 -14.707 8.520 1.00 98.06 214 TRP A CA 1
ATOM 1771 C C . TRP A 1 214 ? 8.170 -15.132 9.496 1.00 98.06 214 TRP A C 1
ATOM 1773 O O . TRP A 1 214 ? 7.281 -14.345 9.826 1.00 98.06 214 TRP A O 1
ATOM 1783 N N . VAL A 1 215 ? 8.236 -16.374 9.980 1.00 97.31 215 VAL A N 1
ATOM 1784 C CA . VAL A 1 215 ? 7.290 -16.898 10.974 1.00 97.31 215 VAL A CA 1
ATOM 1785 C C . VAL A 1 215 ? 7.724 -16.454 12.370 1.00 97.31 215 VAL A C 1
ATOM 1787 O O . VAL A 1 215 ? 8.831 -16.756 12.810 1.00 97.31 215 VAL A O 1
ATOM 1790 N N . GLY A 1 216 ? 6.844 -15.747 13.080 1.00 92.62 216 GLY A N 1
ATOM 1791 C CA . GLY A 1 216 ? 7.070 -15.376 14.475 1.00 92.62 216 GLY A CA 1
ATOM 1792 C C . GLY A 1 216 ? 6.906 -16.571 15.417 1.00 92.62 216 GLY A C 1
ATOM 1793 O O . GLY A 1 216 ? 5.991 -17.376 15.252 1.00 92.62 216 GLY A O 1
ATOM 1794 N N . ALA A 1 217 ? 7.759 -16.657 16.435 1.00 93.25 217 ALA A N 1
ATOM 1795 C CA . ALA A 1 217 ? 7.665 -17.653 17.498 1.00 93.25 217 ALA A CA 1
ATOM 1796 C C . ALA A 1 217 ? 7.657 -16.965 18.873 1.00 93.25 217 ALA A C 1
ATOM 1798 O O . ALA A 1 217 ? 8.312 -15.931 19.042 1.00 93.25 217 ALA A O 1
ATOM 1799 N N . PRO A 1 218 ? 6.933 -17.507 19.870 1.00 91.75 218 PRO A N 1
ATOM 1800 C CA . PRO A 1 218 ? 7.062 -17.032 21.239 1.00 91.75 218 PRO A CA 1
ATOM 1801 C C . PRO A 1 218 ? 8.496 -17.273 21.719 1.00 91.75 218 PRO A C 1
ATOM 1803 O O . PRO A 1 218 ? 9.069 -18.331 21.464 1.00 91.75 218 PRO A O 1
ATOM 1806 N N . SER A 1 219 ? 9.080 -16.313 22.437 1.00 81.12 219 SER A N 1
ATOM 1807 C CA . SER A 1 219 ? 10.337 -16.578 23.129 1.00 81.12 219 SER A CA 1
ATOM 1808 C C . SER A 1 219 ? 10.101 -17.668 24.174 1.00 81.12 219 SER A C 1
ATOM 1810 O O . SER A 1 219 ? 9.170 -17.583 24.982 1.00 81.12 219 SER A O 1
ATOM 1812 N N . GLU A 1 220 ? 10.935 -18.709 24.163 1.00 68.75 220 GLU A N 1
ATOM 1813 C CA . GLU A 1 220 ? 10.966 -19.660 25.268 1.00 68.75 220 GLU A CA 1
ATOM 1814 C C . GLU A 1 220 ? 11.225 -18.857 26.543 1.00 68.75 220 GLU A C 1
ATOM 1816 O O . GLU A 1 220 ? 12.230 -18.146 26.659 1.00 68.75 220 GLU A O 1
ATOM 1821 N N . ARG A 1 221 ? 10.294 -18.918 27.502 1.00 54.81 221 ARG A N 1
ATOM 1822 C CA . ARG A 1 221 ? 10.561 -18.395 28.839 1.00 54.81 221 ARG A CA 1
ATOM 1823 C C . ARG A 1 221 ? 11.785 -19.148 29.338 1.00 54.81 221 ARG A C 1
ATOM 1825 O O . ARG A 1 221 ? 11.669 -20.312 29.705 1.00 54.81 221 ARG A O 1
ATOM 1832 N N . ARG A 1 222 ? 12.943 -18.485 29.376 1.00 51.62 222 ARG A N 1
ATOM 1833 C CA . ARG A 1 222 ? 14.063 -18.938 30.198 1.00 51.62 222 ARG A CA 1
ATOM 1834 C C . ARG A 1 222 ? 13.542 -18.961 31.628 1.00 51.62 222 ARG A C 1
ATOM 1836 O O . ARG A 1 222 ? 13.461 -17.924 32.281 1.00 51.62 222 ARG A O 1
ATOM 1843 N N . THR A 1 223 ? 13.114 -20.130 32.086 1.00 44.72 223 THR A N 1
ATOM 1844 C CA . THR A 1 223 ? 12.967 -20.408 33.506 1.00 44.72 223 THR A CA 1
ATOM 1845 C C . THR A 1 223 ? 14.345 -20.190 34.104 1.00 44.72 223 THR A C 1
ATOM 1847 O O . THR A 1 223 ? 15.262 -20.964 33.836 1.00 44.72 223 THR A O 1
ATOM 1850 N N . ALA A 1 224 ? 14.509 -19.077 34.817 1.00 45.66 224 ALA A N 1
ATOM 1851 C CA . ALA A 1 224 ? 15.656 -18.886 35.683 1.00 45.66 224 ALA A CA 1
ATOM 1852 C C . ALA A 1 224 ? 15.670 -20.067 36.661 1.00 45.66 224 ALA A C 1
ATOM 1854 O O . ALA A 1 224 ? 14.681 -20.294 37.363 1.00 45.66 224 ALA A O 1
ATOM 1855 N N . GLN A 1 225 ? 16.740 -20.854 36.597 1.00 38.84 225 GLN A N 1
ATOM 1856 C CA . GLN A 1 225 ? 17.079 -21.866 37.588 1.00 38.84 225 GLN A CA 1
ATOM 1857 C C . GLN A 1 225 ? 17.886 -21.199 38.698 1.00 38.84 225 GLN A C 1
ATOM 1859 O O . GLN A 1 225 ? 18.689 -20.297 38.357 1.00 38.84 225 GLN A O 1
#

Mean predicted aligned error: 10.94 Å

Foldseek 3Di:
DAPPPRDDPDPVCPDDDDWDDDPVVQVVLCVQLVVDPDPVSVWRWTWTDDPNDIDIDTDGDDPVQADPQEEEAEPPDDPPPDPPPPDPPPPPPDPDDPPDPLEFEEEEEEEAQLCVVQVDPVSSVVVVSVVQVVVQVVQQPDQPPPDHNRHYHYRYYYYYHNVCLPPPPRPRNDQDDAQVRVVVVQVPDDDVVGRYYYYDHPHQHPPRDPHDDDDDDDPDPPPDD